Protein 3R4V (pdb70)

Foldseek 3Di:
DALEAEEAKEQLSLVLVLVVLVVAASYAYEYQDCPRPDDSCVRHHYDHAPPRPFAQVVVQVRCVVCLVVSVVSTDDHLEYEYEYEQFGRMSLRSRLSVVLVCLVVVHHYAYEYEQEQDALSRLVSNLVSLVSQFVSQQVSVFAHEYAYHYPDPPDDSVVSSVVVSVVVLVVCVVSVQQWPQDHSVLSSCQRRVCVPVVVDGHGYKYKDKDQDPVVQQPPPPWAGKEKEAQPPVPDDPDHDYPYYYYTYDHPPPPSPDGRMMMITIGHPCVVVVNVVSVVSSVVNVVVVVPDDDDDDPDDPVFDADPVRDGD

B-factor: mean 34.68, std 15.38, range [11.45, 149.48]

GO terms:
  GO:0030430 host cell cytoplasm (C, IDA)
  GO:1903902 positive regulation of viral life cycle (P, IMP)
  GO:0030430 host cell cytoplasm (C, EXP)
  GO:0003924 GTPase activity (F, EXP)
  GO:0042802 identical protein binding (F, IPI)

InterPro domains:
  IPR036525 Tubulin/FtsZ, GTPase domain superfamily [G3DSA:3.40.50.1440] (1-295)
  IPR036525 Tubulin/FtsZ, GTPase domain superfamily [SSF52490] (3-179)
  IPR054768 Phage tubulin-like protein, C-terminal domain [PF22334] (186-274)

Solvent-accessible surface area: 15665 Å² total; per-residue (Å²): 132,71,109,14,0,0,0,0,0,2,23,36,0,1,59,0,0,39,59,0,34,100,47,15,140,29,0,9,1,2,11,12,18,84,171,40,56,77,110,69,2,213,66,15,45,53,41,66,10,162,74,17,245,79,84,36,177,86,20,78,84,85,0,109,96,33,0,75,64,7,13,131,64,5,59,106,14,50,2,2,0,0,0,0,13,0,1,29,4,16,6,0,6,0,0,4,39,0,0,7,51,0,4,84,66,142,10,9,8,0,0,0,0,4,0,8,54,123,38,22,108,26,2,13,20,0,22,71,0,4,123,40,0,70,50,24,0,91,121,70,105,5,4,0,0,0,8,30,4,47,19,70,189,83,88,63,110,98,42,1,13,58,44,0,7,107,42,0,92,33,0,27,4,1,7,26,75,60,10,25,149,20,75,50,126,21,10,24,26,0,2,20,5,2,68,146,40,114,148,43,124,10,52,4,0,22,3,37,21,42,57,58,104,140,67,2,67,94,14,73,129,16,26,0,3,0,5,0,3,49,55,79,97,94,63,61,82,8,40,123,18,86,27,82,72,19,0,31,5,82,132,113,20,179,87,29,98,40,58,16,0,0,0,0,0,1,19,60,18,22,111,127,19,39,121,72,0,66,60,43,69,122,72,58,58,107,99,99,90,137,157,117,160,178,126,103,150,103,97,110,139,53,109,70,67,173,115,46,108,78,165

Nearest PDB structures (foldseek):
  3j5v-assembly1_a-1  TM=9.876E-01  e=1.324E-66  Pseudomonas phage 201phi2-1
  3rb8-assembly1_A  TM=1.000E+00  e=1.525E-63  Pseudomonas phage 201phi2-1
  3zbq-assembly1_A  TM=9.320E-01  e=2.745E-34  Phikzvirus phiKZ
  3zbp-assembly1_A  TM=8.719E-01  e=1.013E-30  Phikzvirus phiKZ
  6ym1-assembly1_A  TM=6.884E-01  e=4.326E-10  Mycobacterium tuberculosis CDC1551

CATH classification: 3.40.50.1440

Organism: Pseudomonas phage 201phi2-1 (NCBI:txid198110)

Radius of gyration: 22.4 Å; Cα contacts (8 Å, |Δi|>4): 600; chains: 1; bounding box: 82×49×41 Å

Structure (mmCIF, N/CA/C/O backbone):
data_3R4V
#
_entry.id   3R4V
#
_cell.length_a   47.065
_cell.length_b   75.935
_cell.length_c   92.798
_cell.angle_alpha   90.00
_cell.angle_beta   90.00
_cell.angle_gamma   90.00
#
_symmetry.space_group_name_H-M   'P 21 21 21'
#
loop_
_entity.id
_entity.type
_entity.pdbx_description
1 polymer 'Putative uncharacterized protein'
2 non-polymer "GUANOSINE-5'-DIPHOSPHATE"
3 non-polymer 'MAGNESIUM ION'
4 water water
#
loop_
_atom_site.group_PDB
_atom_site.id
_atom_site.type_symbol
_atom_site.label_atom_id
_atom_site.label_alt_id
_atom_site.label_comp_id
_atom_site.label_asym_id
_atom_site.label_entity_id
_atom_site.label_seq_id
_atom_site.pdbx_PDB_ins_code
_atom_site.Cartn_x
_atom_site.Cartn_y
_atom_site.Cartn_z
_atom_site.occupancy
_atom_site.B_iso_or_equiv
_atom_site.auth_seq_id
_atom_site.auth_comp_id
_atom_site.auth_asym_id
_atom_site.auth_atom_id
_atom_site.pdbx_PDB_model_num
ATOM 1 N N . PRO A 1 2 ? 11.617 -1.664 6.288 1.00 75.87 2 PRO A N 1
ATOM 2 C CA . PRO A 1 2 ? 10.603 -1.503 5.240 1.00 67.02 2 PRO A CA 1
ATOM 3 C C . PRO A 1 2 ? 10.344 -2.821 4.521 1.00 54.88 2 PRO A C 1
ATOM 4 O O . PRO A 1 2 ? 11.267 -3.616 4.370 1.00 53.63 2 PRO A O 1
ATOM 8 N N . VAL A 1 3 ? 9.105 -3.045 4.092 1.00 50.50 3 VAL A N 1
ATOM 9 C CA . VAL A 1 3 ? 8.774 -4.212 3.278 1.00 51.09 3 VAL A CA 1
ATOM 10 C C . VAL A 1 3 ? 9.180 -3.940 1.830 1.00 42.67 3 VAL A C 1
ATOM 11 O O . VAL A 1 3 ? 9.496 -2.803 1.486 1.00 42.24 3 VAL A O 1
ATOM 15 N N . LYS A 1 4 ? 9.184 -4.972 0.988 1.00 37.50 4 LYS A N 1
ATOM 16 C CA . LYS A 1 4 ? 9.597 -4.815 -0.401 1.00 33.55 4 LYS A CA 1
ATOM 17 C C . LYS A 1 4 ? 8.598 -3.954 -1.169 1.00 31.48 4 LYS A C 1
ATOM 18 O O . LYS A 1 4 ? 8.972 -3.060 -1.932 1.00 27.15 4 LYS A O 1
ATOM 24 N N . VAL A 1 5 ? 7.319 -4.238 -0.971 1.00 30.15 5 VAL A N 1
ATOM 25 C CA . VAL A 1 5 ? 6.275 -3.511 -1.677 1.00 26.81 5 VAL A CA 1
ATOM 26 C C . VAL A 1 5 ? 4.994 -3.522 -0.867 1.00 30.18 5 VAL A C 1
ATOM 27 O O . VAL A 1 5 ? 4.642 -4.525 -0.230 1.00 33.56 5 VAL A O 1
ATOM 31 N N . CYS A 1 6 ? 4.325 -2.378 -0.875 1.00 24.89 6 CYS A N 1
ATOM 32 C CA A CYS A 1 6 ? 3.021 -2.254 -0.269 0.76 23.46 6 CYS A CA 1
ATOM 33 C CA B CYS A 1 6 ? 3.009 -2.226 -0.267 0.24 25.36 6 CYS A CA 1
ATOM 34 C C . CYS A 1 6 ? 2.002 -1.919 -1.365 1.00 24.76 6 CYS A C 1
ATOM 35 O O . CYS A 1 6 ? 2.203 -0.993 -2.155 1.00 25.48 6 CYS A O 1
ATOM 40 N N . LEU A 1 7 ? 0.917 -2.687 -1.416 1.00 24.34 7 LEU A N 1
ATOM 41 C CA . LEU A 1 7 ? -0.112 -2.478 -2.428 1.00 22.98 7 LEU A CA 1
ATOM 42 C C . LEU A 1 7 ? -1.338 -1.824 -1.804 1.00 21.23 7 LEU A C 1
ATOM 43 O O . LEU A 1 7 ? -1.894 -2.316 -0.814 1.00 28.53 7 LEU A O 1
ATOM 48 N N . ILE A 1 8 ? -1.774 -0.727 -2.411 1.00 19.29 8 ILE A N 1
ATOM 49 C CA . ILE A 1 8 ? -2.871 0.057 -1.868 1.00 22.18 8 ILE A CA 1
ATOM 50 C C . ILE A 1 8 ? -4.022 0.129 -2.872 1.00 21.09 8 ILE A C 1
ATOM 51 O O . ILE A 1 8 ? -3.804 0.463 -4.038 1.00 23.88 8 ILE A O 1
ATOM 56 N N . PHE A 1 9 ? -5.234 -0.190 -2.416 1.00 23.10 9 PHE A N 1
ATOM 57 C CA . PHE A 1 9 ? -6.426 -0.204 -3.267 1.00 19.79 9 PHE A CA 1
ATOM 58 C C . PHE A 1 9 ? -7.489 0.677 -2.655 1.00 20.97 9 PHE A C 1
ATOM 59 O O . PHE A 1 9 ? -7.696 0.654 -1.440 1.00 23.84 9 PHE A O 1
ATOM 67 N N . ALA A 1 10 ? -8.184 1.433 -3.497 1.00 19.76 10 ALA A N 1
ATOM 68 C CA . ALA A 1 10 ? -9.166 2.393 -2.998 1.00 22.76 10 ALA A CA 1
ATOM 69 C C . ALA A 1 10 ? -10.444 2.367 -3.812 1.00 16.75 10 ALA A C 1
ATOM 70 O O . ALA A 1 10 ? -10.414 2.229 -5.035 1.00 25.43 10 ALA A O 1
ATOM 72 N N . GLY A 1 11 ? 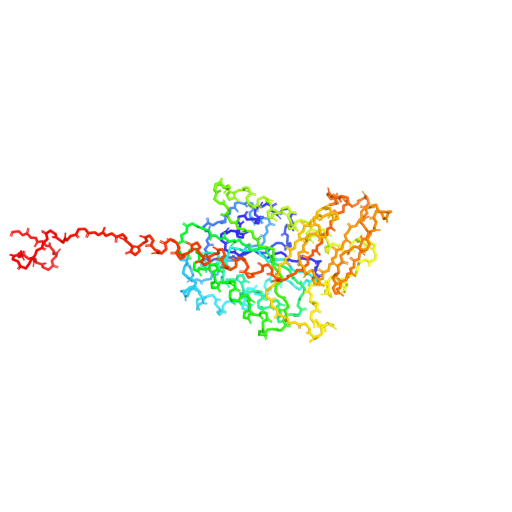-11.575 2.498 -3.115 1.00 22.63 11 GLY A N 1
ATOM 73 C CA . GLY A 1 11 ? -12.866 2.566 -3.767 1.00 20.80 11 GLY A CA 1
ATOM 74 C C . GLY A 1 11 ? -13.314 1.178 -4.196 1.00 26.06 11 GLY A C 1
ATOM 75 O O . GLY A 1 11 ? -12.574 0.202 -4.040 1.00 24.29 11 GLY A O 1
ATOM 76 N N . GLY A 1 12 ? -14.518 1.084 -4.749 1.00 27.82 12 GLY A N 1
ATOM 77 C CA . GLY A 1 12 ? -15.037 -0.192 -5.220 1.00 30.44 12 GLY A CA 1
ATOM 78 C C . GLY A 1 12 ? -14.155 -0.928 -6.215 1.00 29.32 12 GLY A C 1
ATOM 79 O O . GLY A 1 12 ? -13.903 -2.129 -6.068 1.00 29.84 12 GLY A O 1
ATOM 80 N N . THR A 1 13 ? -13.674 -0.212 -7.228 1.00 25.42 13 THR A N 1
ATOM 81 C CA . THR A 1 13 ? -12.867 -0.833 -8.265 1.00 26.97 13 THR A CA 1
ATOM 82 C C . THR A 1 13 ? -11.590 -1.404 -7.667 1.00 27.34 13 THR A C 1
ATOM 83 O O . THR A 1 13 ? -11.195 -2.526 -7.991 1.00 25.20 13 THR A O 1
ATOM 87 N N . GLY A 1 14 ? -10.964 -0.632 -6.785 1.00 28.58 14 GLY A N 1
ATOM 88 C CA . GLY A 1 14 ? -9.789 -1.088 -6.062 1.00 29.78 14 GLY A CA 1
ATOM 89 C C . GLY A 1 14 ? -10.075 -2.327 -5.227 1.00 28.54 14 GLY A C 1
ATOM 90 O O . GLY A 1 14 ? -9.276 -3.257 -5.208 1.00 28.24 14 GLY A O 1
ATOM 91 N N . MET A 1 15 ? -11.214 -2.338 -4.541 1.00 27.39 15 MET A N 1
ATOM 92 C CA . MET A 1 15 ? -11.610 -3.495 -3.743 1.00 29.57 15 MET A CA 1
ATOM 93 C C . MET A 1 15 ? -11.767 -4.716 -4.640 1.00 31.04 15 MET A C 1
ATOM 94 O O . MET A 1 15 ? -11.344 -5.823 -4.291 1.00 35.08 15 MET A O 1
ATOM 99 N N . ASN A 1 16 ? -12.379 -4.507 -5.801 1.00 27.65 16 ASN A N 1
ATOM 100 C CA . ASN A 1 16 ? -12.637 -5.593 -6.728 1.00 32.16 16 ASN A CA 1
ATOM 101 C C . ASN A 1 16 ? -11.326 -6.162 -7.283 1.00 31.15 16 ASN A C 1
ATOM 102 O O . ASN A 1 16 ? -11.162 -7.373 -7.369 1.00 34.16 16 ASN A O 1
ATOM 107 N N . VAL A 1 17 ? -10.386 -5.287 -7.642 1.00 22.66 17 VAL A N 1
ATOM 108 C CA . VAL A 1 17 ? -9.092 -5.763 -8.127 1.00 23.68 17 VAL A CA 1
ATOM 109 C C . VAL A 1 17 ? -8.334 -6.496 -7.021 1.00 29.44 17 VAL A C 1
ATOM 110 O O . VAL A 1 17 ? -7.695 -7.519 -7.271 1.00 29.93 17 VAL A O 1
ATOM 114 N N . ALA A 1 18 ? -8.414 -5.978 -5.799 1.00 24.35 18 ALA A N 1
ATOM 115 C CA . ALA A 1 18 ? -7.771 -6.628 -4.651 1.00 32.14 18 ALA A CA 1
ATOM 116 C C . ALA A 1 18 ? -8.158 -8.106 -4.474 1.00 32.72 18 ALA A C 1
ATOM 117 O O . ALA A 1 18 ? -7.323 -8.934 -4.085 1.00 33.17 18 ALA A O 1
ATOM 119 N N . THR A 1 19 ? -9.412 -8.451 -4.754 1.00 32.24 19 THR A N 1
ATOM 120 C CA . THR A 1 19 ? -9.861 -9.833 -4.555 1.00 32.73 19 THR A CA 1
ATOM 121 C C . THR A 1 19 ? -8.998 -10.815 -5.355 1.00 30.76 19 THR A C 1
ATOM 122 O O . THR A 1 19 ? -8.903 -11.995 -5.026 1.00 37.34 19 THR A O 1
ATOM 126 N N . LYS A 1 20 ? -8.360 -10.315 -6.405 1.00 34.11 20 LYS A N 1
ATOM 127 C CA . LYS A 1 20 ? -7.584 -11.177 -7.281 1.00 40.87 20 LYS A CA 1
ATOM 128 C C . LYS A 1 20 ? -6.146 -11.285 -6.805 1.00 41.30 20 LYS A C 1
ATOM 129 O O . LYS A 1 20 ? -5.357 -12.065 -7.342 1.00 44.43 20 LYS A O 1
ATOM 135 N N . LEU A 1 21 ? -5.821 -10.512 -5.775 1.00 37.90 21 LEU A N 1
ATOM 136 C CA . LEU A 1 21 ? -4.465 -10.453 -5.256 1.00 37.76 21 LEU A CA 1
ATOM 137 C C . LEU A 1 21 ? -4.369 -10.814 -3.773 1.00 37.76 21 LEU A C 1
ATOM 138 O O . LEU A 1 21 ? -3.377 -10.485 -3.116 1.00 35.93 21 LEU A O 1
ATOM 143 N N . VAL A 1 22 ? -5.383 -11.503 -3.246 1.00 36.43 22 VAL A N 1
ATOM 144 C CA . VAL A 1 22 ? -5.418 -11.808 -1.819 1.00 38.02 22 VAL A CA 1
ATOM 145 C C . VAL A 1 22 ? -4.272 -12.717 -1.386 1.00 42.12 22 VAL A C 1
ATOM 146 O O . VAL A 1 22 ? -3.922 -12.768 -0.207 1.00 45.23 22 VAL A O 1
ATOM 150 N N . ASP A 1 23 ? -3.676 -13.426 -2.340 1.00 43.16 23 ASP A N 1
ATOM 151 C CA . ASP A 1 23 ? -2.550 -14.286 -2.020 1.00 47.44 23 ASP A CA 1
ATOM 152 C C . ASP A 1 23 ? -1.349 -13.476 -1.534 1.00 48.36 23 ASP A C 1
ATOM 153 O O . ASP A 1 23 ? -0.420 -14.034 -0.952 1.00 47.03 23 ASP A O 1
ATOM 158 N N . LEU A 1 24 ? -1.368 -12.164 -1.776 1.00 39.39 24 LEU A N 1
ATOM 159 C CA . LEU A 1 24 ? -0.289 -11.282 -1.324 1.00 42.11 24 LEU A CA 1
ATOM 160 C C . LEU A 1 24 ? -0.477 -10.836 0.126 1.00 40.83 24 LEU A C 1
ATOM 161 O O . LEU A 1 24 ? 0.412 -10.229 0.720 1.00 45.53 24 LEU A O 1
ATOM 166 N N . GLY A 1 25 ? -1.647 -11.124 0.681 1.00 41.11 25 GLY A N 1
ATOM 167 C CA . GLY A 1 25 ? -1.881 -10.975 2.107 1.00 39.87 25 GLY A CA 1
ATOM 168 C C . GLY A 1 25 ? -1.549 -9.645 2.759 1.00 40.35 25 GLY A C 1
ATOM 169 O O . GLY A 1 25 ? -2.073 -8.593 2.383 1.00 41.69 25 GLY A O 1
ATOM 170 N N . GLU A 1 26 ? -0.667 -9.708 3.751 1.00 45.78 26 GLU A N 1
ATOM 171 C CA A GLU A 1 26 ? -0.358 -8.550 4.583 0.62 48.11 26 GLU A CA 1
ATOM 172 C CA B GLU A 1 26 ? -0.316 -8.563 4.587 0.38 47.82 26 GLU A CA 1
ATOM 173 C C . GLU A 1 26 ? 0.150 -7.349 3.786 1.00 40.54 26 GLU A C 1
ATOM 174 O O . GLU A 1 26 ? 0.054 -6.213 4.255 1.00 42.54 26 GLU A O 1
ATOM 185 N N . ALA A 1 27 ? 0.679 -7.598 2.588 1.00 39.69 27 ALA A N 1
ATOM 186 C CA . ALA A 1 27 ? 1.217 -6.527 1.741 1.00 34.11 27 ALA A CA 1
ATOM 187 C C . ALA A 1 27 ? 0.122 -5.677 1.111 1.00 33.02 27 ALA A C 1
ATOM 188 O O . ALA A 1 27 ? 0.386 -4.571 0.625 1.00 32.76 27 ALA A O 1
ATOM 190 N N . VAL A 1 28 ? -1.101 -6.198 1.126 1.00 32.82 28 VAL A N 1
ATOM 191 C CA . VAL A 1 28 ? -2.250 -5.537 0.508 1.00 31.47 28 VAL A CA 1
ATOM 192 C C . VAL A 1 28 ? -3.060 -4.706 1.522 1.00 33.00 28 VAL A C 1
ATOM 193 O O . VAL A 1 28 ? -3.440 -5.191 2.594 1.00 34.92 28 VAL A O 1
ATOM 197 N N . HIS A 1 29 ? -3.309 -3.447 1.178 1.00 32.83 29 HIS A N 1
ATOM 198 C CA . HIS A 1 29 ? -4.056 -2.530 2.033 1.00 34.67 29 HIS A CA 1
ATOM 199 C C . HIS A 1 29 ? -5.196 -1.906 1.248 1.00 29.72 29 HIS A C 1
ATOM 200 O O . HIS A 1 29 ? -4.962 -1.230 0.237 1.00 28.60 29 HIS A O 1
ATOM 207 N N . CYS A 1 30 ? -6.427 -2.124 1.710 1.00 31.12 30 CYS A N 1
ATOM 208 C CA . CYS A 1 30 ? -7.610 -1.626 1.007 1.00 29.00 30 CYS A CA 1
ATOM 209 C C . CYS A 1 30 ? -8.314 -0.538 1.798 1.00 28.20 30 CYS A C 1
ATOM 210 O O . CYS A 1 30 ? -8.399 -0.616 3.015 1.00 31.60 30 CYS A O 1
ATOM 213 N N . PHE A 1 31 ? -8.836 0.457 1.090 1.00 24.88 31 PHE A N 1
ATOM 214 C CA . PHE A 1 31 ? -9.560 1.560 1.714 1.00 30.91 31 PHE A CA 1
ATOM 215 C C . PHE A 1 31 ? -10.839 1.880 0.944 1.00 28.76 31 PHE A C 1
ATOM 216 O O . PHE A 1 31 ? -10.854 1.864 -0.287 1.00 27.53 31 PHE A O 1
ATOM 224 N N . ASP A 1 32 ? -11.907 2.173 1.677 1.00 31.27 32 ASP A N 1
ATOM 225 C CA . ASP A 1 32 ? -13.165 2.593 1.074 1.00 32.01 32 ASP A CA 1
ATOM 226 C C . ASP A 1 32 ? -13.965 3.384 2.097 1.00 33.38 32 ASP A C 1
ATOM 227 O O . ASP A 1 32 ? -13.573 3.496 3.262 1.00 32.94 32 ASP A O 1
ATOM 232 N N . THR A 1 33 ? -15.091 3.926 1.650 1.00 29.12 33 THR A N 1
ATOM 233 C CA . THR A 1 33 ? -15.935 4.775 2.481 1.00 33.53 33 THR A CA 1
ATOM 234 C C . THR A 1 33 ? -17.125 4.009 3.045 1.00 36.58 33 THR A C 1
ATOM 235 O O . THR A 1 33 ? -17.835 4.498 3.930 1.00 40.19 33 THR A O 1
ATOM 239 N N . CYS A 1 34 ? -17.346 2.811 2.512 1.00 37.12 34 CYS A N 1
ATOM 240 C CA A CYS A 1 34 ? -18.356 1.909 3.066 0.57 44.66 34 CYS A CA 1
ATOM 241 C CA B CYS A 1 34 ? -18.394 1.915 2.986 0.43 44.85 34 CYS A CA 1
ATOM 242 C C . CYS A 1 34 ? -17.948 0.477 2.757 1.00 42.31 34 CYS A C 1
ATOM 243 O O . CYS A 1 34 ? -16.809 0.233 2.371 1.00 40.86 34 CYS A O 1
ATOM 248 N N . ASP A 1 35 ? -18.859 -0.471 2.958 1.00 50.01 35 ASP A N 1
ATOM 249 C CA . ASP A 1 35 ? -18.521 -1.883 2.787 1.00 46.97 35 ASP A CA 1
ATOM 250 C C . ASP A 1 35 ? -19.233 -2.561 1.614 1.00 49.57 35 ASP A C 1
ATOM 251 O O . ASP A 1 35 ? -19.341 -3.789 1.580 1.00 58.40 35 ASP A O 1
ATOM 256 N N . LYS A 1 36 ? -19.707 -1.773 0.656 1.00 48.68 36 LYS A N 1
ATOM 257 C CA . LYS A 1 36 ? -20.486 -2.315 -0.457 1.00 55.54 36 LYS A CA 1
ATOM 258 C C . LYS A 1 36 ? -19.695 -3.337 -1.271 1.00 52.40 36 LYS A C 1
ATOM 259 O O . LYS A 1 36 ? -20.269 -4.243 -1.879 1.00 53.13 36 LYS A O 1
ATOM 265 N N . ASN A 1 37 ? -18.374 -3.195 -1.263 1.00 41.69 37 ASN A N 1
ATOM 266 C CA . ASN A 1 37 ? -17.505 -4.046 -2.069 1.00 42.21 37 ASN A CA 1
ATOM 267 C C . ASN A 1 37 ? -16.668 -5.032 -1.276 1.00 43.93 37 ASN A C 1
ATOM 268 O O . ASN A 1 37 ? -15.854 -5.750 -1.847 1.00 45.71 37 ASN A O 1
ATOM 273 N N . VAL A 1 38 ? -16.859 -5.063 0.037 1.00 43.08 38 VAL A N 1
ATOM 274 C CA . VAL A 1 38 ? -16.132 -6.004 0.880 1.00 47.07 38 VAL A CA 1
ATOM 275 C C . VAL A 1 38 ? -16.714 -7.398 0.715 1.00 47.10 38 VAL A C 1
ATOM 276 O O . VAL A 1 38 ? -17.919 -7.584 0.879 1.00 50.54 38 VAL A O 1
ATOM 280 N N . VAL A 1 39 ? -15.869 -8.370 0.374 1.00 48.57 39 VAL A N 1
ATOM 281 C CA . VAL A 1 39 ? -16.300 -9.771 0.318 1.00 52.45 39 VAL A CA 1
ATOM 282 C C . VAL A 1 39 ? -15.435 -10.652 1.220 1.00 55.67 39 VAL A C 1
ATOM 283 O O . VAL A 1 39 ? -14.430 -10.196 1.768 1.00 53.38 39 VAL A O 1
ATOM 287 N N A ASP A 1 40 ? -15.829 -11.914 1.362 0.38 57.64 40 ASP A N 1
ATOM 288 N N B ASP A 1 40 ? -15.829 -11.913 1.366 0.62 57.59 40 ASP A N 1
ATOM 289 C CA A ASP A 1 40 ? -15.160 -12.839 2.273 0.38 59.25 40 ASP A CA 1
ATOM 290 C CA B ASP A 1 40 ? -15.162 -12.827 2.288 0.62 59.02 40 ASP A CA 1
ATOM 291 C C A ASP A 1 40 ? -13.645 -12.869 2.090 0.38 57.57 40 ASP A C 1
ATOM 292 C C B ASP A 1 40 ? -13.648 -12.932 2.094 0.62 57.71 40 ASP A C 1
ATOM 293 O O A ASP A 1 40 ? -12.898 -12.793 3.065 0.38 58.57 40 ASP A O 1
ATOM 294 O O B ASP A 1 40 ? -12.901 -12.971 3.072 0.62 57.98 40 ASP A O 1
ATOM 303 N N . VAL A 1 41 ? -13.197 -12.986 0.843 1.00 50.25 41 VAL A N 1
ATOM 304 C CA . VAL A 1 41 ? -11.766 -13.162 0.558 1.00 55.63 41 VAL A CA 1
ATOM 305 C C . VAL A 1 41 ? -10.892 -12.036 1.103 1.00 56.31 41 VAL A C 1
ATOM 306 O O . VAL A 1 41 ? -9.684 -12.207 1.281 1.00 54.00 41 VAL A O 1
ATOM 310 N N . HIS A 1 42 ? -11.511 -10.892 1.370 1.00 57.52 42 HIS A N 1
ATOM 311 C CA . HIS A 1 42 ? -10.792 -9.731 1.879 1.00 51.28 42 HIS A CA 1
ATOM 312 C C . HIS A 1 42 ? -10.252 -9.933 3.293 1.00 46.53 42 HIS A C 1
ATOM 313 O O . HIS A 1 42 ? -9.386 -9.189 3.741 1.00 48.23 42 HIS A O 1
ATOM 320 N N A ARG A 1 43 ? -10.762 -10.938 3.996 0.43 49.50 43 ARG A N 1
ATOM 321 N N B ARG A 1 43 ? -10.774 -10.933 3.996 0.57 49.36 43 ARG A N 1
ATOM 322 C CA A ARG A 1 43 ? -10.273 -11.227 5.337 0.43 52.58 43 ARG A CA 1
ATOM 323 C CA B ARG A 1 43 ? -10.279 -11.250 5.326 0.57 52.26 43 ARG A CA 1
ATOM 324 C C A ARG A 1 43 ? -8.791 -11.608 5.314 0.43 55.68 43 ARG A C 1
ATOM 325 C C B ARG A 1 43 ? -8.775 -11.507 5.289 0.57 55.52 43 ARG A C 1
ATOM 326 O O A ARG A 1 43 ? -8.126 -11.606 6.349 0.43 58.46 43 ARG A O 1
ATOM 327 O O B ARG A 1 43 ? -8.080 -11.319 6.288 0.57 59.08 43 ARG A O 1
ATOM 342 N N . SER A 1 44 ? -8.281 -11.922 4.125 1.00 56.95 44 SER A N 1
ATOM 343 C CA . SER A 1 44 ? -6.866 -12.259 3.945 1.00 56.89 44 SER A CA 1
ATOM 344 C C . SER A 1 44 ? -5.953 -11.037 3.805 1.00 56.80 44 SER A C 1
ATOM 345 O O . SER A 1 44 ? -4.725 -11.165 3.763 1.00 51.66 44 SER A O 1
ATOM 348 N N . VAL A 1 45 ? -6.548 -9.854 3.713 1.00 49.02 45 VAL A N 1
ATOM 349 C CA . VAL A 1 45 ? -5.763 -8.634 3.542 1.00 45.49 45 VAL A CA 1
ATOM 350 C C . VAL A 1 45 ? -6.240 -7.540 4.501 1.00 45.55 45 VAL A C 1
ATOM 351 O O . VAL A 1 45 ? -7.179 -7.742 5.275 1.00 46.78 45 VAL A O 1
ATOM 355 N N . ASN A 1 46 ? -5.585 -6.387 4.456 1.00 42.77 46 ASN A N 1
ATOM 356 C CA . ASN A 1 46 ? -5.996 -5.261 5.281 1.00 37.95 46 ASN A CA 1
ATOM 357 C C . ASN A 1 46 ? -7.155 -4.505 4.647 1.00 40.47 46 ASN A C 1
ATOM 358 O O . ASN A 1 46 ? -7.138 -4.211 3.454 1.00 41.38 46 ASN A O 1
ATOM 363 N N . VAL A 1 47 ? -8.175 -4.211 5.449 1.00 44.79 47 VAL A N 1
ATOM 364 C CA . VAL A 1 47 ? -9.290 -3.398 4.979 1.00 44.85 47 VAL A CA 1
ATOM 365 C C . VAL A 1 47 ? -9.621 -2.331 6.007 1.00 39.36 47 VAL A C 1
ATOM 366 O O . VAL A 1 47 ? -9.859 -2.638 7.176 1.00 45.25 47 VAL A O 1
ATOM 370 N N . THR A 1 48 ? -9.631 -1.076 5.567 1.00 38.13 48 THR A N 1
ATOM 371 C CA . THR A 1 48 ? -9.964 0.029 6.453 1.00 33.72 48 THR A CA 1
ATOM 372 C C . THR A 1 48 ? -11.037 0.900 5.812 1.00 34.78 48 THR A C 1
ATOM 373 O O . THR A 1 48 ? -10.873 1.371 4.690 1.00 37.61 48 THR A O 1
ATOM 377 N N . LEU A 1 49 ? -12.144 1.087 6.527 1.00 40.05 49 LEU A N 1
ATOM 378 C CA . LEU A 1 49 ? -13.247 1.917 6.046 1.00 38.29 49 LEU A CA 1
ATOM 379 C C . LEU A 1 49 ? -13.300 3.228 6.825 1.00 34.26 49 LEU A C 1
ATOM 380 O O . LEU A 1 49 ? -13.237 3.219 8.057 1.00 43.05 49 LEU A O 1
ATOM 385 N N . THR A 1 50 ? -13.398 4.345 6.101 1.00 39.02 50 THR A N 1
ATOM 386 C CA . THR A 1 50 ? -13.474 5.659 6.727 1.00 35.98 50 THR A CA 1
ATOM 387 C C . THR A 1 50 ? -14.755 5.809 7.541 1.00 43.08 50 THR A C 1
ATOM 388 O O . THR A 1 50 ? -15.757 5.137 7.284 1.00 47.36 50 THR A O 1
ATOM 392 N N . LYS A 1 51 ? -14.703 6.693 8.527 1.00 39.23 51 LYS A N 1
ATOM 393 C CA . LYS A 1 51 ? -15.823 6.917 9.431 1.00 38.29 51 LYS A CA 1
ATOM 394 C C . LYS A 1 51 ? -16.747 8.023 8.918 1.00 43.19 51 LYS A C 1
ATOM 395 O O . LYS A 1 51 ? -16.301 8.968 8.259 1.00 47.39 51 LYS A O 1
ATOM 401 N N . GLY A 1 52 ? -18.036 7.886 9.211 1.00 42.53 52 GLY A N 1
ATOM 402 C CA . GLY A 1 52 ? -19.023 8.893 8.870 1.00 42.30 52 GLY A CA 1
ATOM 403 C C . GLY A 1 52 ? -19.245 9.128 7.389 1.00 40.16 52 GLY A C 1
ATOM 404 O O . GLY A 1 52 ? -19.678 10.214 6.994 1.00 41.34 52 GLY A O 1
ATOM 405 N N . THR A 1 53 ? -18.970 8.119 6.565 1.00 38.94 53 THR A N 1
ATOM 406 C CA . THR A 1 53 ? -19.053 8.288 5.116 1.00 44.37 53 THR A CA 1
ATOM 407 C C . THR A 1 53 ? -20.031 7.339 4.430 1.00 50.76 53 THR A C 1
ATOM 408 O O . THR A 1 53 ? -20.035 7.240 3.205 1.00 46.46 53 THR A O 1
ATOM 412 N N . ARG A 1 54 ? -20.853 6.639 5.204 1.00 59.37 54 ARG A N 1
ATOM 413 C CA . ARG A 1 54 ? -21.839 5.743 4.611 1.00 77.54 54 ARG A CA 1
ATOM 414 C C . ARG A 1 54 ? -22.867 6.528 3.794 1.00 79.35 54 ARG A C 1
ATOM 415 O O . ARG A 1 54 ? -22.856 6.497 2.562 1.00 77.80 54 ARG A O 1
ATOM 423 N N . GLY A 1 58 ? -20.245 8.695 -4.993 1.00 35.54 58 GLY A N 1
ATOM 424 C CA . GLY A 1 58 ? -20.087 9.061 -6.390 1.00 47.85 58 GLY A CA 1
ATOM 425 C C . GLY A 1 58 ? -19.735 10.520 -6.620 1.00 47.59 58 GLY A C 1
ATOM 426 O O . GLY A 1 58 ? -19.260 10.893 -7.699 1.00 49.02 58 GLY A O 1
ATOM 427 N N . ASN A 1 59 ? -19.979 11.355 -5.612 1.00 39.93 59 ASN A N 1
ATOM 428 C CA . ASN A 1 59 ? -19.677 12.779 -5.716 1.00 30.44 59 ASN A CA 1
ATOM 429 C C . ASN A 1 59 ? -18.403 13.087 -4.938 1.00 25.83 59 ASN A C 1
ATOM 430 O O . ASN A 1 59 ? -18.377 13.007 -3.705 1.00 29.64 59 ASN A O 1
ATOM 435 N N . ARG A 1 60 ? -17.343 13.419 -5.668 1.00 25.89 60 ARG A N 1
ATOM 436 C CA . ARG A 1 60 ? -16.031 13.593 -5.073 1.00 20.04 60 ARG A CA 1
ATOM 437 C C . ARG A 1 60 ? -15.970 14.834 -4.205 1.00 22.94 60 ARG A C 1
ATOM 438 O O . ARG A 1 60 ? -15.276 14.855 -3.202 1.00 22.61 60 ARG A O 1
ATOM 446 N N . LYS A 1 61 ? -16.695 15.874 -4.609 1.00 24.36 61 LYS A N 1
ATOM 447 C CA . LYS A 1 61 ? -16.701 17.143 -3.891 1.00 29.33 61 LYS A CA 1
ATOM 448 C C . LYS A 1 61 ? -17.344 16.982 -2.508 1.00 29.90 61 LYS A C 1
ATOM 449 O O . LYS A 1 61 ? -16.992 17.674 -1.545 1.00 29.46 61 LYS A O 1
ATOM 455 N N . VAL A 1 62 ? -18.289 16.051 -2.426 1.00 25.37 62 VAL A N 1
ATOM 456 C CA . VAL A 1 62 ? -18.961 15.724 -1.181 1.00 34.51 62 VAL A CA 1
ATOM 457 C C . VAL A 1 62 ? -18.088 14.846 -0.298 1.00 31.14 62 VAL A C 1
ATOM 458 O O . VAL A 1 62 ? -18.016 15.056 0.907 1.00 30.21 62 VAL A O 1
ATOM 462 N N . ILE A 1 63 ? -17.414 13.875 -0.905 1.00 29.41 63 ILE A N 1
ATOM 463 C CA . ILE A 1 63 ? -16.619 12.917 -0.153 1.00 24.26 63 ILE A CA 1
ATOM 464 C C . ILE A 1 63 ? -15.328 13.513 0.402 1.00 26.68 63 ILE A C 1
ATOM 465 O O . ILE A 1 63 ? -14.902 13.172 1.506 1.00 23.50 63 ILE A O 1
ATOM 470 N N . LEU A 1 64 ? -14.711 14.408 -0.358 1.00 25.00 64 LEU A N 1
ATOM 471 C CA . LEU A 1 64 ? -13.421 14.983 0.031 1.00 23.82 64 LEU A CA 1
ATOM 472 C C . LEU A 1 64 ? -13.348 15.611 1.440 1.00 25.34 64 LEU A C 1
ATOM 473 O O . LEU A 1 64 ? -12.450 15.281 2.217 1.00 29.12 64 LEU A O 1
ATOM 478 N N . PRO A 1 65 ? -14.280 16.528 1.787 1.00 22.09 65 PRO A N 1
ATOM 479 C CA . PRO A 1 65 ? -14.149 17.154 3.112 1.00 30.29 65 PRO A CA 1
ATOM 480 C C . PRO A 1 65 ? -14.360 16.157 4.252 1.00 27.11 65 PRO A C 1
ATOM 481 O O . PRO A 1 65 ? -13.854 16.367 5.351 1.00 30.98 65 PRO A O 1
ATOM 485 N N . LEU A 1 66 ? -15.086 15.077 3.979 1.00 28.59 66 LEU A N 1
ATOM 486 C CA . LEU A 1 66 ? -15.329 14.053 4.996 1.00 28.58 66 LEU A CA 1
ATOM 487 C C . LEU A 1 66 ? -14.099 13.189 5.239 1.00 34.17 66 LEU A C 1
ATOM 488 O O . LEU A 1 66 ? -13.806 12.823 6.379 1.00 37.07 66 LEU A O 1
ATOM 493 N N . VAL A 1 67 ? -13.382 12.859 4.170 1.00 31.42 67 VAL A N 1
ATOM 494 C CA . VAL A 1 67 ? -12.278 11.908 4.292 1.00 30.84 67 VAL A CA 1
ATOM 495 C C . VAL A 1 67 ? -10.928 12.568 4.549 1.00 30.08 67 VAL A C 1
ATOM 496 O O . VAL A 1 67 ? -10.049 11.964 5.153 1.00 30.62 67 VAL A O 1
ATOM 500 N N . ARG A 1 68 ? -10.767 13.808 4.101 1.00 31.44 68 ARG A N 1
ATOM 501 C CA . ARG A 1 68 ? -9.487 14.497 4.235 1.00 34.02 68 ARG A CA 1
ATOM 502 C C . ARG A 1 68 ? -8.913 14.459 5.657 1.00 32.02 68 ARG A C 1
ATOM 503 O O . ARG A 1 68 ? -7.747 14.133 5.839 1.00 31.32 68 ARG A O 1
ATOM 511 N N . PRO A 1 69 ? -9.724 14.783 6.685 1.00 32.64 69 PRO A N 1
ATOM 512 C CA . PRO A 1 69 ? -9.115 14.810 8.018 1.00 31.36 69 PRO A CA 1
ATOM 513 C C . PRO A 1 69 ? -8.716 13.424 8.529 1.00 33.05 69 PRO A C 1
ATOM 514 O O . PRO A 1 69 ? -7.996 13.328 9.523 1.00 38.77 69 PRO A O 1
ATOM 518 N N . GLN A 1 70 ? -9.173 12.372 7.855 1.00 32.47 70 GLN A N 1
ATOM 519 C CA . GLN A 1 70 ? -8.899 10.996 8.269 1.00 33.46 70 GLN A CA 1
ATOM 520 C C . GLN A 1 70 ? -7.659 10.404 7.620 1.00 32.21 70 GLN A C 1
ATOM 521 O O . GLN A 1 70 ? -7.184 9.348 8.023 1.00 35.95 70 GLN A O 1
ATOM 527 N N . ILE A 1 71 ? -7.131 11.087 6.617 1.00 27.96 71 ILE A N 1
ATOM 528 C CA . ILE A 1 71 ? -5.977 10.576 5.885 1.00 29.26 71 ILE A CA 1
ATOM 529 C C . ILE A 1 71 ? -4.781 10.245 6.789 1.00 31.44 71 ILE A C 1
ATOM 530 O O . ILE A 1 71 ? -4.184 9.179 6.655 1.00 32.55 71 ILE A O 1
ATOM 535 N N . PRO A 1 72 ? -4.418 11.154 7.704 1.00 36.69 72 PRO A N 1
ATOM 536 C CA . PRO A 1 72 ? -3.279 10.824 8.569 1.00 41.75 72 PRO A CA 1
ATOM 537 C C . PRO A 1 72 ? -3.493 9.495 9.295 1.00 42.66 72 PRO A C 1
ATOM 538 O O . PRO A 1 72 ? -2.559 8.697 9.410 1.00 41.01 72 PRO A O 1
ATOM 542 N N . ALA A 1 73 ? -4.712 9.256 9.764 1.00 34.63 73 ALA A N 1
ATOM 543 C CA . ALA A 1 73 ? -5.036 7.988 10.408 1.00 41.22 73 ALA A CA 1
ATOM 544 C C . ALA A 1 73 ? -4.881 6.807 9.449 1.00 39.76 73 ALA A C 1
ATOM 545 O O . ALA A 1 73 ? -4.408 5.741 9.854 1.00 40.62 73 ALA A O 1
ATOM 547 N N . LEU A 1 74 ? -5.274 6.988 8.187 1.00 35.41 74 LEU A N 1
ATOM 548 C CA . LEU A 1 74 ? -5.117 5.916 7.201 1.00 38.37 74 LEU A CA 1
ATOM 549 C C . LEU A 1 74 ? -3.645 5.634 6.936 1.00 35.96 74 LEU A C 1
ATOM 550 O O . LEU A 1 74 ? -3.251 4.479 6.788 1.00 34.11 74 LEU A O 1
ATOM 555 N N . MET A 1 75 ? -2.838 6.691 6.891 1.00 34.55 75 MET A N 1
ATOM 556 C CA . MET A 1 75 ? -1.426 6.558 6.552 1.00 32.03 75 MET A CA 1
ATOM 557 C C . MET A 1 75 ? -0.652 5.800 7.632 1.00 29.14 75 MET A C 1
ATOM 558 O O . MET A 1 75 ? 0.323 5.118 7.335 1.00 33.11 75 MET A O 1
ATOM 563 N N . ASP A 1 76 ? -1.087 5.919 8.882 1.00 36.35 76 ASP A N 1
ATOM 564 C CA . ASP A 1 76 ? -0.431 5.198 9.971 1.00 42.25 76 ASP A CA 1
ATOM 565 C C . ASP A 1 76 ? -0.568 3.685 9.836 1.00 40.66 76 ASP A C 1
ATOM 566 O O . ASP A 1 76 ? 0.235 2.934 10.387 1.00 48.83 76 ASP A O 1
ATOM 571 N N . THR A 1 77 ? -1.579 3.236 9.104 1.00 40.12 77 THR A N 1
ATOM 572 C CA . THR A 1 77 ? -1.756 1.807 8.885 1.00 40.74 77 THR A CA 1
ATOM 573 C C . THR A 1 77 ? -0.962 1.308 7.678 1.00 36.68 77 THR A C 1
ATOM 574 O O . THR A 1 77 ? -0.968 0.119 7.379 1.00 36.95 77 THR A O 1
ATOM 578 N N . ILE A 1 78 ? -0.283 2.208 6.977 1.00 32.39 78 ILE A N 1
ATOM 579 C CA . ILE A 1 78 ? 0.476 1.801 5.794 1.00 29.80 78 ILE A CA 1
ATOM 580 C C . ILE A 1 78 ? 1.958 1.802 6.123 1.00 32.72 78 ILE A C 1
ATOM 581 O O . ILE A 1 78 ? 2.551 2.853 6.333 1.00 38.39 78 ILE A O 1
ATOM 586 N N . PRO A 1 79 ? 2.562 0.611 6.191 1.00 37.95 79 PRO A N 1
ATOM 587 C CA . PRO A 1 79 ? 3.968 0.477 6.584 1.00 39.37 79 PRO A CA 1
ATOM 588 C C . PRO A 1 79 ? 4.900 1.196 5.618 1.00 29.71 79 PRO A C 1
ATOM 589 O O . PRO A 1 79 ? 4.537 1.410 4.466 1.00 33.53 79 PRO A O 1
ATOM 593 N N . GLU A 1 80 ? 6.086 1.564 6.089 1.00 35.52 80 GLU A N 1
ATOM 594 C CA . GLU A 1 80 ? 7.138 2.045 5.204 1.00 36.08 80 GLU A CA 1
ATOM 595 C C . GLU A 1 80 ? 7.530 0.914 4.266 1.00 39.40 80 GLU A C 1
ATOM 596 O O . GLU A 1 80 ? 7.745 -0.219 4.703 1.00 37.52 80 GLU A O 1
ATOM 602 N N . ALA A 1 81 ? 7.614 1.214 2.978 1.00 33.94 81 ALA A N 1
ATOM 603 C CA . ALA A 1 81 ? 8.015 0.203 2.005 1.00 36.69 81 ALA A CA 1
ATOM 604 C C . ALA A 1 81 ? 8.973 0.772 0.971 1.00 36.99 81 ALA A C 1
ATOM 605 O O . ALA A 1 81 ? 9.016 1.982 0.747 1.00 39.25 81 ALA A O 1
ATOM 607 N N . ASP A 1 82 ? 9.742 -0.112 0.345 1.00 30.01 82 ASP A N 1
ATOM 608 C CA . ASP A 1 82 ? 10.669 0.283 -0.707 1.00 29.94 82 ASP A CA 1
ATOM 609 C C . ASP A 1 82 ? 9.965 0.670 -2.009 1.00 27.06 82 ASP A C 1
ATOM 610 O O . ASP A 1 82 ? 10.544 1.354 -2.854 1.00 30.93 82 ASP A O 1
ATOM 615 N N . PHE A 1 83 ? 8.729 0.212 -2.183 1.00 29.68 83 PHE A N 1
ATOM 616 C CA . PHE A 1 83 ? 7.963 0.546 -3.374 1.00 23.82 83 PHE A CA 1
ATOM 617 C C . PHE A 1 83 ? 6.486 0.430 -3.048 1.00 21.36 83 PHE A C 1
ATOM 618 O O . PHE A 1 83 ? 6.104 -0.352 -2.182 1.00 24.88 83 PHE A O 1
ATOM 626 N N . TYR A 1 84 ? 5.646 1.228 -3.707 1.00 21.50 84 TYR A N 1
ATOM 627 C CA . TYR A 1 84 ? 4.204 1.101 -3.504 1.00 21.12 84 TYR A CA 1
ATOM 628 C C . TYR A 1 84 ? 3.476 0.970 -4.830 1.00 21.61 84 TYR A C 1
ATOM 629 O O . TYR A 1 84 ? 3.918 1.477 -5.852 1.00 23.00 84 TYR A O 1
ATOM 638 N N . ILE A 1 85 ? 2.335 0.309 -4.802 1.00 22.03 85 ILE A N 1
ATOM 639 C CA . ILE A 1 85 ? 1.458 0.278 -5.962 1.00 20.39 85 ILE A CA 1
ATOM 640 C C . ILE A 1 85 ? 0.098 0.780 -5.493 1.00 18.54 85 ILE A C 1
ATOM 641 O O . ILE A 1 85 ? -0.418 0.303 -4.480 1.00 24.98 85 ILE A O 1
ATOM 646 N N . VAL A 1 86 ? -0.483 1.737 -6.215 1.00 19.85 86 VAL A N 1
ATOM 647 C CA . VAL A 1 86 ? -1.796 2.276 -5.851 1.00 22.53 86 VAL A CA 1
ATOM 648 C C . VAL A 1 86 ? -2.814 1.992 -6.959 1.00 20.92 86 VAL A C 1
ATOM 649 O O . VAL A 1 86 ? -2.488 2.114 -8.129 1.00 23.89 86 VAL A O 1
ATOM 653 N N . CYS A 1 87 ? -4.042 1.634 -6.599 1.00 18.25 87 CYS A N 1
ATOM 654 C CA . CYS A 1 87 ? -5.005 1.206 -7.608 1.00 15.03 87 CYS A CA 1
ATOM 655 C C . CYS A 1 87 ? -6.428 1.653 -7.290 1.00 18.87 87 CYS A C 1
ATOM 656 O O . CYS A 1 87 ? -6.938 1.406 -6.203 1.00 19.32 87 CYS A O 1
ATOM 659 N N . TYR A 1 88 ? -7.066 2.310 -8.246 1.00 17.66 88 TYR A N 1
ATOM 660 C CA . TYR A 1 88 ? -8.420 2.799 -8.046 1.00 16.65 88 TYR A CA 1
ATOM 661 C C . TYR A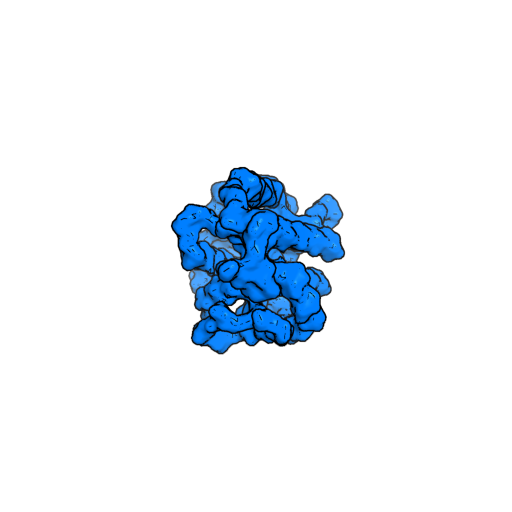 1 88 ? -9.028 3.251 -9.366 1.00 20.52 88 TYR A C 1
ATOM 662 O O . TYR A 1 88 ? -8.317 3.408 -10.357 1.00 20.26 88 TYR A O 1
ATOM 671 N N . SER A 1 89 ? -10.345 3.462 -9.373 1.00 16.80 89 SER A N 1
ATOM 672 C CA . SER A 1 89 ? -11.029 4.049 -10.513 1.00 15.19 89 SER A CA 1
ATOM 673 C C . SER A 1 89 ? -10.955 5.579 -10.493 1.00 19.03 89 SER A C 1
ATOM 674 O O . SER A 1 89 ? -11.124 6.200 -9.442 1.00 19.62 89 SER A O 1
ATOM 677 N N . LEU A 1 90 ? -10.726 6.181 -11.661 1.00 17.73 90 LEU A N 1
ATOM 678 C CA . LEU A 1 90 ? -10.743 7.631 -11.795 1.00 15.41 90 LEU A CA 1
ATOM 679 C C . LEU A 1 90 ? -12.159 8.182 -11.778 1.00 18.89 90 LEU A C 1
ATOM 680 O O . LEU A 1 90 ? -12.345 9.389 -11.624 1.00 17.75 90 LEU A O 1
ATOM 685 N N . GLY A 1 91 ? -13.153 7.311 -11.955 1.00 21.06 91 GLY A N 1
ATOM 686 C CA . GLY A 1 91 ? -14.488 7.788 -12.280 1.00 20.53 91 GLY A CA 1
ATOM 687 C C . GLY A 1 91 ? -15.558 7.758 -11.203 1.00 19.81 91 GLY A C 1
ATOM 688 O O . GLY A 1 91 ? -16.660 8.257 -11.422 1.00 23.57 91 GLY A O 1
ATOM 689 N N . GLY A 1 92 ? -15.249 7.187 -10.047 1.00 21.29 92 GLY A N 1
ATOM 690 C CA . GLY A 1 92 ? -16.197 7.156 -8.940 1.00 21.21 92 GLY A CA 1
ATOM 691 C C . GLY A 1 92 ? -15.942 8.310 -7.981 1.00 24.50 92 GLY A C 1
ATOM 692 O O . GLY A 1 92 ? -15.274 9.284 -8.338 1.00 21.49 92 GLY A O 1
ATOM 693 N N . GLY A 1 93 ? -16.458 8.190 -6.763 1.00 26.69 93 GLY A N 1
ATOM 694 C CA . GLY A 1 93 ? -16.386 9.259 -5.787 1.00 30.25 93 GLY A CA 1
ATOM 695 C C . GLY A 1 93 ? -15.394 8.998 -4.671 1.00 30.55 93 GLY A C 1
ATOM 696 O O . GLY A 1 93 ? -14.836 9.941 -4.111 1.00 27.01 93 GLY A O 1
ATOM 697 N N . SER A 1 94 ? -15.161 7.724 -4.357 1.00 25.26 94 SER A N 1
ATOM 698 C CA . SER A 1 94 ? -14.352 7.347 -3.195 1.00 23.68 94 SER A CA 1
ATOM 699 C C . SER A 1 94 ? -12.909 6.986 -3.540 1.00 25.24 94 SER A C 1
ATOM 700 O O . SER A 1 94 ? -11.966 7.539 -2.951 1.00 20.89 94 SER A O 1
ATOM 703 N N . GLY A 1 95 ? -12.738 6.056 -4.481 1.00 20.90 95 GLY A N 1
ATOM 704 C CA . GLY A 1 95 ? -11.413 5.686 -4.943 1.00 17.06 95 GLY A CA 1
ATOM 705 C C . GLY A 1 95 ? -10.675 6.883 -5.506 1.00 19.13 95 GLY A C 1
ATOM 706 O O . GLY A 1 95 ? -9.484 7.064 -5.245 1.00 19.91 95 GLY A O 1
ATOM 707 N N . SER A 1 96 ? -11.384 7.715 -6.264 1.00 18.16 96 SER A N 1
ATOM 708 C CA . SER A 1 96 ? -10.748 8.827 -6.960 1.00 16.49 96 SER A CA 1
ATOM 709 C C . SER A 1 96 ? -10.430 9.997 -6.022 1.00 19.84 96 SER A C 1
ATOM 710 O O . SER A 1 96 ? -9.910 11.017 -6.470 1.00 19.78 96 SER A O 1
ATOM 713 N N . VAL A 1 97 ? -10.788 9.848 -4.750 1.00 19.62 97 VAL A N 1
ATOM 714 C CA . VAL A 1 97 ? -10.452 10.815 -3.701 1.00 20.02 97 VAL A CA 1
ATOM 715 C C . VAL A 1 97 ? -9.446 10.216 -2.725 1.00 19.56 97 VAL A C 1
ATOM 716 O O . VAL A 1 97 ? -8.380 10.790 -2.498 1.00 22.66 97 VAL A O 1
ATOM 720 N N . LEU A 1 98 ? -9.761 9.045 -2.167 1.00 21.93 98 LEU A N 1
ATOM 721 C CA . LEU A 1 98 ? -8.811 8.357 -1.309 1.00 21.26 98 LEU A CA 1
ATOM 722 C C . LEU A 1 98 ? -7.482 8.064 -2.023 1.00 23.82 98 LEU A C 1
ATOM 723 O O . LEU A 1 98 ? -6.403 8.261 -1.448 1.00 19.53 98 LEU A O 1
ATOM 728 N N . GLY A 1 99 ? -7.569 7.571 -3.257 1.00 19.96 99 GLY A N 1
ATOM 729 C CA . GLY A 1 99 ? -6.386 7.182 -4.026 1.00 17.39 99 GLY A CA 1
ATOM 730 C C . GLY A 1 99 ? -5.398 8.339 -4.149 1.00 20.88 99 GLY A C 1
ATOM 731 O O . GLY A 1 99 ? -4.245 8.237 -3.724 1.00 17.58 99 GLY A O 1
ATOM 732 N N . PRO A 1 100 ? -5.847 9.460 -4.723 1.00 17.47 100 PRO A N 1
ATOM 733 C CA . PRO A 1 100 ? -4.929 10.601 -4.840 1.00 17.41 100 PRO A CA 1
ATOM 734 C C . PRO A 1 100 ? -4.485 11.231 -3.508 1.00 19.54 100 PRO A C 1
ATOM 735 O O . PRO A 1 100 ? -3.353 11.717 -3.428 1.00 19.36 100 PRO A O 1
ATOM 739 N N . LEU A 1 101 ? -5.337 11.254 -2.487 1.00 17.57 101 LEU A N 1
ATOM 740 C CA . LEU A 1 101 ? -4.880 11.763 -1.192 1.00 22.60 101 LEU A CA 1
ATOM 741 C C . LEU A 1 101 ? -3.736 10.907 -0.655 1.00 22.30 101 LEU A C 1
ATOM 742 O O . LEU A 1 101 ? -2.721 11.429 -0.198 1.00 22.92 101 LEU A O 1
ATOM 747 N N . ILE A 1 102 ? -3.898 9.590 -0.715 1.00 19.75 102 ILE A N 1
ATOM 748 C CA . ILE A 1 102 ? -2.852 8.687 -0.224 1.00 20.78 102 ILE A CA 1
ATOM 749 C C . ILE A 1 102 ? -1.590 8.863 -1.074 1.00 22.15 102 ILE A C 1
ATOM 750 O O . ILE A 1 102 ? -0.465 8.847 -0.554 1.00 24.48 102 ILE A O 1
ATOM 755 N N . THR A 1 103 ? -1.797 9.074 -2.370 1.00 20.90 103 THR A N 1
ATOM 756 C CA . THR A 1 103 ? -0.701 9.273 -3.323 1.00 16.77 103 THR A CA 1
ATOM 757 C C . THR A 1 103 ? 0.104 10.512 -2.930 1.00 18.09 103 THR A C 1
ATOM 758 O O . THR A 1 103 ? 1.335 10.488 -2.916 1.00 23.10 103 THR A O 1
ATOM 762 N N . GLY A 1 104 ? -0.595 11.596 -2.615 1.00 17.24 104 GLY A N 1
ATOM 763 C CA . GLY A 1 104 ? 0.064 12.793 -2.113 1.00 18.67 104 GLY A CA 1
ATOM 764 C C . GLY A 1 104 ? 0.912 12.496 -0.890 1.00 24.21 104 GLY A C 1
ATOM 765 O O . GLY A 1 104 ? 2.031 12.990 -0.766 1.00 20.83 104 GLY A O 1
ATOM 766 N N . GLN A 1 105 ? 0.379 11.686 0.020 1.00 23.40 105 GLN A N 1
ATOM 767 C CA . GLN A 1 105 ? 1.121 11.319 1.229 1.00 24.75 105 GLN A CA 1
ATOM 768 C C . GLN A 1 105 ? 2.362 10.485 0.888 1.00 24.32 105 GLN A C 1
ATOM 769 O O . GLN A 1 105 ? 3.426 10.633 1.513 1.00 23.23 105 GLN A O 1
ATOM 775 N N . LEU A 1 106 ? 2.228 9.598 -0.088 1.00 22.37 106 LEU A N 1
ATOM 776 C CA . LEU A 1 106 ? 3.378 8.803 -0.519 1.00 24.29 106 LEU A CA 1
ATOM 777 C C . LEU A 1 106 ? 4.456 9.705 -1.118 1.00 23.76 106 LEU A C 1
ATOM 778 O O . LEU A 1 106 ? 5.649 9.480 -0.916 1.00 24.52 106 LEU A O 1
ATOM 783 N N . ALA A 1 107 ? 4.046 10.715 -1.882 1.00 23.00 107 ALA A N 1
ATOM 784 C CA . ALA A 1 107 ? 5.018 11.679 -2.392 1.00 21.19 107 ALA A CA 1
ATOM 785 C C . ALA A 1 107 ? 5.754 12.3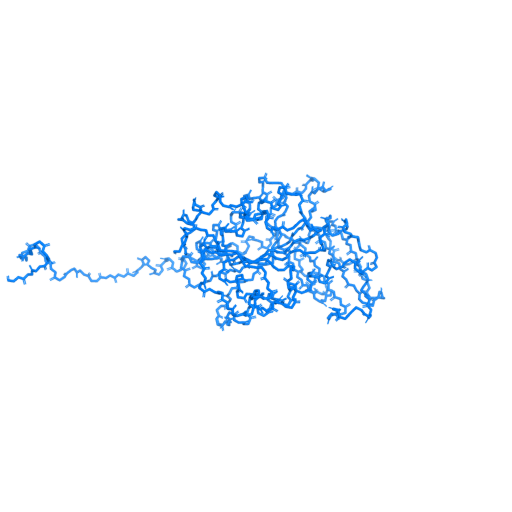69 -1.228 1.00 26.62 107 ALA A C 1
ATOM 786 O O . ALA A 1 107 ? 6.963 12.563 -1.288 1.00 28.19 107 ALA A O 1
ATOM 788 N N . ASP A 1 108 ? 5.032 12.728 -0.165 1.00 23.07 108 ASP A N 1
ATOM 789 C CA . ASP A 1 108 ? 5.674 13.350 0.995 1.00 29.74 108 ASP A CA 1
ATOM 790 C C . ASP A 1 108 ? 6.688 12.408 1.667 1.00 33.86 108 ASP A C 1
ATOM 791 O O . ASP A 1 108 ? 7.659 12.874 2.262 1.00 37.60 108 ASP A O 1
ATOM 796 N N . ARG A 1 109 ? 6.463 11.094 1.573 1.00 31.20 109 ARG A N 1
ATOM 797 C CA . ARG A 1 109 ? 7.421 10.100 2.080 1.00 34.27 109 ARG A CA 1
ATOM 798 C C . ARG A 1 109 ? 8.650 9.985 1.179 1.00 34.83 109 ARG A C 1
ATOM 799 O O . ARG A 1 109 ? 9.567 9.230 1.477 1.00 32.95 109 ARG A O 1
ATOM 807 N N . LYS A 1 110 ? 8.652 10.718 0.068 1.00 30.06 110 LYS A N 1
ATOM 808 C CA . LYS A 1 110 ? 9.706 10.600 -0.947 1.00 31.37 110 LYS A CA 1
ATOM 809 C C . LYS A 1 110 ? 9.750 9.190 -1.533 1.00 30.32 110 LYS A C 1
ATOM 810 O O . LYS A 1 110 ? 10.806 8.691 -1.921 1.00 27.22 110 LYS A O 1
ATOM 816 N N . ALA A 1 111 ? 8.581 8.564 -1.602 1.00 26.56 111 ALA A N 1
ATOM 817 C CA . ALA A 1 111 ? 8.451 7.188 -2.079 1.00 31.62 111 ALA A CA 1
ATOM 818 C C . ALA A 1 111 ? 8.546 6.975 -3.595 1.00 29.94 111 ALA A C 1
ATOM 819 O O . ALA A 1 111 ? 8.305 7.885 -4.410 1.00 23.69 111 ALA A O 1
ATOM 821 N N . SER A 1 112 ? 8.908 5.745 -3.953 1.00 26.65 112 SER A N 1
ATOM 822 C CA . SER A 1 112 ? 8.849 5.258 -5.323 1.00 25.50 112 SER A CA 1
ATOM 823 C C . SER A 1 112 ? 7.568 4.451 -5.477 1.00 23.84 112 SER A C 1
ATOM 824 O O . SER A 1 112 ? 7.318 3.516 -4.712 1.00 23.77 112 SER A O 1
ATOM 827 N N . PHE A 1 113 ? 6.748 4.806 -6.453 1.00 19.64 113 PHE A N 1
ATOM 828 C CA . PHE A 1 113 ? 5.481 4.112 -6.612 1.00 19.41 113 PHE A CA 1
ATOM 829 C C . PHE A 1 113 ? 4.918 4.308 -8.011 1.00 17.57 113 PHE A C 1
ATOM 830 O O . PHE A 1 113 ? 5.301 5.233 -8.726 1.00 16.98 113 PHE A O 1
ATOM 838 N N . VAL A 1 114 ? 4.036 3.401 -8.410 1.00 15.53 114 VAL A N 1
ATOM 839 C CA . VAL A 1 114 ? 3.230 3.582 -9.615 1.00 18.16 114 VAL A CA 1
ATOM 840 C C . VAL A 1 114 ? 1.770 3.320 -9.292 1.00 17.46 114 VAL A C 1
ATOM 841 O O . VAL A 1 114 ? 1.464 2.695 -8.279 1.00 21.69 114 VAL A O 1
ATOM 845 N N . SER A 1 115 ? 0.867 3.812 -10.141 1.00 14.38 115 SER A N 1
ATOM 846 C CA . SER A 1 115 ? -0.565 3.601 -9.909 1.00 18.45 115 SER A CA 1
ATOM 847 C C . SER A 1 115 ? -1.197 2.892 -11.086 1.00 18.01 115 SER A C 1
ATOM 848 O O . SER A 1 115 ? -0.731 3.011 -12.211 1.00 19.49 115 SER A O 1
ATOM 851 N N . PHE A 1 116 ? -2.274 2.164 -10.818 1.00 16.53 116 PHE A N 1
ATOM 852 C CA . PHE A 1 116 ? -3.079 1.568 -11.863 1.00 13.25 116 PHE A CA 1
ATOM 853 C C . PHE A 1 116 ? -4.471 2.191 -11.759 1.00 17.23 116 PHE A C 1
ATOM 854 O O . PHE A 1 116 ? -5.159 2.006 -10.746 1.00 17.93 116 PHE A O 1
ATOM 862 N N . VAL A 1 117 ? -4.872 2.954 -12.774 1.00 16.09 117 VAL A N 1
ATOM 863 C CA . VAL A 1 117 ? -6.110 3.729 -12.662 1.00 16.45 117 VAL A CA 1
ATOM 864 C C . VAL A 1 117 ? -7.038 3.388 -13.816 1.00 19.46 117 VAL A C 1
ATOM 865 O O . VAL A 1 117 ? -6.583 3.125 -14.935 1.00 18.68 117 VAL A O 1
ATOM 869 N N . VAL A 1 118 ? -8.339 3.359 -13.535 1.00 17.61 118 VAL A N 1
ATOM 870 C CA . VAL A 1 118 ? -9.315 2.946 -14.541 1.00 18.04 118 VAL A CA 1
ATOM 871 C C . VAL A 1 118 ? -10.084 4.157 -15.072 1.00 17.60 118 VAL A C 1
ATOM 872 O O . VAL A 1 118 ? -10.593 4.974 -14.297 1.00 18.74 118 VAL A O 1
ATOM 876 N N . GLY A 1 119 ? -10.179 4.264 -16.390 1.00 18.68 119 GLY A N 1
ATOM 877 C CA . GLY A 1 119 ? -10.997 5.285 -17.024 1.00 19.02 119 GLY A CA 1
ATOM 878 C C . GLY A 1 119 ? -12.429 4.788 -17.173 1.00 20.63 119 GLY A C 1
ATOM 879 O O . GLY A 1 119 ? -12.737 3.991 -18.070 1.00 22.73 119 GLY A O 1
ATOM 880 N N . ALA A 1 120 ? -13.310 5.264 -16.300 1.00 17.72 120 ALA A N 1
ATOM 881 C CA . ALA A 1 120 ? -14.700 4.805 -16.287 1.00 19.87 120 ALA A CA 1
ATOM 882 C C . ALA A 1 120 ? -15.500 5.564 -17.335 1.00 22.59 120 ALA A C 1
ATOM 883 O O . ALA A 1 120 ? -15.314 6.769 -17.514 1.00 23.09 120 ALA A O 1
ATOM 885 N N . MET A 1 121 ? -16.417 4.879 -18.013 1.00 25.28 121 MET A N 1
ATOM 886 C CA . MET A 1 121 ? -16.982 5.449 -19.229 1.00 29.19 121 MET A CA 1
ATOM 887 C C . MET A 1 121 ? -18.507 5.420 -19.289 1.00 32.36 121 MET A C 1
ATOM 888 O O . MET A 1 121 ? -19.080 5.763 -20.320 1.00 37.43 121 MET A O 1
ATOM 893 N N . GLU A 1 122 ? -19.161 5.022 -18.201 1.00 30.44 122 GLU A N 1
ATOM 894 C CA . GLU A 1 122 ? -20.612 4.809 -18.221 1.00 36.87 122 GLU A CA 1
ATOM 895 C C . GLU A 1 122 ? -21.447 6.060 -18.510 1.00 38.42 122 GLU A C 1
ATOM 896 O O . GLU A 1 122 ? -22.456 5.999 -19.220 1.00 37.67 122 GLU A O 1
ATOM 902 N N . SER A 1 123 ? -21.043 7.187 -17.936 1.00 28.62 123 SER A N 1
ATOM 903 C CA . SER A 1 123 ? -21.931 8.338 -17.817 1.00 24.83 123 SER A CA 1
ATOM 904 C C . SER A 1 123 ? -21.129 9.628 -17.871 1.00 31.62 123 SER A C 1
ATOM 905 O O . SER A 1 123 ? -19.912 9.596 -17.764 1.00 24.76 123 SER A O 1
ATOM 908 N N . THR A 1 124 ? -21.801 10.768 -18.010 1.00 29.81 124 THR A N 1
ATOM 909 C CA . THR A 1 124 ? -21.064 12.034 -17.957 1.00 29.36 124 THR A CA 1
ATOM 910 C C . THR A 1 124 ? -20.475 12.268 -16.557 1.00 29.76 124 THR A C 1
ATOM 911 O O . THR A 1 124 ? -19.464 12.962 -16.408 1.00 28.92 124 THR A O 1
ATOM 915 N N . ASP A 1 125 ? -21.101 11.694 -15.528 1.00 28.10 125 ASP A N 1
ATOM 916 C CA . ASP A 1 125 ? -20.528 11.771 -14.176 1.00 24.98 125 ASP A CA 1
ATOM 917 C C . ASP A 1 125 ? -19.172 11.055 -14.110 1.00 24.78 125 ASP A C 1
ATOM 918 O O . ASP A 1 125 ? -18.199 11.604 -13.590 1.00 23.59 125 ASP A O 1
ATOM 923 N N . ASN A 1 126 ? -19.119 9.827 -14.619 1.00 23.76 126 ASN A N 1
ATOM 924 C CA . ASN A 1 126 ? -17.863 9.084 -14.692 1.00 21.83 126 ASN A CA 1
ATOM 925 C C . ASN A 1 126 ? -16.813 9.899 -15.450 1.00 21.48 126 ASN A C 1
ATOM 926 O O . ASN A 1 126 ? -15.667 10.027 -15.020 1.00 22.16 126 ASN A O 1
ATOM 931 N N . LEU A 1 127 ? -17.212 10.433 -16.601 1.00 21.49 127 LEU A N 1
ATOM 932 C CA . LEU A 1 127 ? -16.255 11.100 -17.485 1.00 21.95 127 LEU A CA 1
ATOM 933 C C . LEU A 1 127 ? -15.751 12.378 -16.849 1.00 23.09 127 LEU A C 1
ATOM 934 O O . LEU A 1 127 ? -14.575 12.680 -16.933 1.00 20.52 127 LEU A O 1
ATOM 939 N N . GLY A 1 128 ? -16.649 13.130 -16.217 1.00 20.34 128 GLY A N 1
ATOM 940 C CA . GLY A 1 128 ? -16.248 14.315 -15.476 1.00 20.93 128 GLY A CA 1
ATOM 941 C C . GLY A 1 128 ? -15.300 13.969 -14.346 1.00 19.03 128 GLY A C 1
ATOM 942 O O . GLY A 1 128 ? -14.313 14.654 -14.119 1.00 24.78 128 GLY A O 1
ATOM 943 N N . ASN A 1 129 ? -15.594 12.891 -13.635 1.00 17.11 129 ASN A N 1
ATOM 944 C CA . ASN A 1 129 ? -14.711 12.462 -12.566 1.00 22.69 129 ASN A CA 1
ATOM 945 C C . ASN A 1 129 ? -13.342 12.046 -13.094 1.00 24.75 129 ASN A C 1
ATOM 946 O O . ASN A 1 129 ? -12.325 12.360 -12.481 1.00 20.34 129 ASN A O 1
ATOM 951 N N . ASP A 1 130 ? -13.327 11.359 -14.236 1.00 20.00 130 ASP A N 1
ATOM 952 C CA . ASP A 1 130 ? -12.075 10.913 -14.845 1.00 17.71 130 ASP A CA 1
ATOM 953 C C . ASP A 1 130 ? -11.190 12.124 -15.095 1.00 21.60 130 ASP A C 1
ATOM 954 O O . ASP A 1 130 ? -10.011 12.126 -14.742 1.00 18.62 130 ASP A O 1
ATOM 959 N N . ILE A 1 131 ? -11.780 13.156 -15.698 1.00 17.85 131 ILE A N 1
ATOM 960 C CA A ILE A 1 131 ? -11.060 14.393 -16.002 0.60 15.80 131 ILE A CA 1
ATOM 961 C CA B ILE A 1 131 ? -11.041 14.376 -16.006 0.40 16.55 131 ILE A CA 1
ATOM 962 C C . ILE A 1 131 ? -10.515 15.061 -14.745 1.00 19.32 131 ILE A C 1
ATOM 963 O O . ILE A 1 131 ? -9.333 15.399 -14.671 1.00 18.88 131 ILE A O 1
ATOM 972 N N . ASP A 1 132 ? -11.383 15.261 -13.752 1.00 16.82 132 ASP A N 1
ATOM 973 C CA . ASP A 1 132 ? -10.964 15.936 -12.525 1.00 18.58 132 ASP A CA 1
ATOM 974 C C . ASP A 1 132 ? -9.894 15.132 -11.780 1.00 18.85 132 ASP A C 1
ATOM 975 O O . ASP A 1 132 ? -8.995 15.703 -11.196 1.00 15.62 132 ASP A O 1
ATOM 980 N N . THR A 1 133 ? -9.974 13.807 -11.821 1.00 16.16 133 THR A N 1
ATOM 981 C CA . THR A 1 133 ? -8.984 12.988 -11.128 1.00 16.53 133 THR A CA 1
ATOM 982 C C . THR A 1 133 ? -7.626 12.993 -11.852 1.00 14.95 133 THR A C 1
ATOM 983 O O . THR A 1 133 ? -6.570 13.061 -11.199 1.00 16.74 133 THR A O 1
ATOM 987 N N . MET A 1 134 ? -7.648 12.973 -13.181 1.00 14.57 134 MET A N 1
ATOM 988 C CA . MET A 1 134 ? -6.394 13.101 -13.934 1.00 17.48 134 MET A CA 1
ATOM 989 C C . MET A 1 134 ? -5.766 14.470 -13.632 1.00 17.11 134 MET A C 1
ATOM 990 O O . MET A 1 134 ? -4.563 14.562 -13.412 1.00 15.43 134 MET A O 1
ATOM 995 N N . LYS A 1 135 ? -6.591 15.518 -13.628 1.00 15.65 135 LYS A N 1
ATOM 996 C CA . LYS A 1 135 ? -6.108 16.864 -13.278 1.00 15.88 135 LYS A CA 1
ATOM 997 C C . LYS A 1 135 ? -5.544 16.903 -11.861 1.00 16.64 135 LYS A C 1
ATOM 998 O O . LYS A 1 135 ? -4.504 17.522 -11.613 1.00 16.30 135 LYS A O 1
ATOM 1004 N N . THR A 1 136 ? -6.229 16.238 -10.929 1.00 14.26 136 THR A N 1
ATOM 1005 C CA . THR A 1 136 ? -5.719 16.064 -9.566 1.00 16.48 136 THR A CA 1
ATOM 1006 C C . THR A 1 136 ? -4.313 15.478 -9.561 1.00 18.54 136 THR A C 1
ATOM 1007 O O . THR A 1 136 ? -3.421 15.982 -8.874 1.00 16.46 136 THR A O 1
ATOM 1011 N N . LEU A 1 137 ? -4.108 14.396 -10.312 1.00 14.92 137 LEU A N 1
ATOM 1012 C CA . LEU A 1 137 ? -2.787 13.772 -10.331 1.00 15.87 137 LEU A CA 1
ATOM 1013 C C . LEU A 1 137 ? -1.745 14.720 -10.932 1.00 14.16 137 LEU A C 1
ATOM 1014 O O . LEU A 1 137 ? -0.594 14.781 -10.479 1.00 16.32 137 LEU A O 1
ATOM 1019 N N . GLU A 1 138 ? -2.159 15.499 -11.921 1.00 12.37 138 GLU A N 1
ATOM 1020 C CA . GLU A 1 138 ? -1.244 16.469 -12.531 1.00 15.64 138 GLU A CA 1
ATOM 1021 C C . GLU A 1 138 ? -0.877 17.528 -11.489 1.00 18.90 138 GLU A C 1
ATOM 1022 O O . GLU A 1 138 ? 0.298 17.902 -11.366 1.00 17.27 138 GLU A O 1
ATOM 1028 N N . ALA A 1 139 ? -1.871 18.009 -10.737 1.00 14.81 139 ALA A N 1
ATOM 1029 C CA . ALA A 1 139 ? -1.616 19.043 -9.734 1.00 21.00 139 ALA A CA 1
ATOM 1030 C C . ALA A 1 139 ? -0.660 18.502 -8.679 1.00 19.82 139 ALA A C 1
ATOM 1031 O O . ALA A 1 139 ? 0.264 19.192 -8.254 1.00 22.51 139 ALA A O 1
ATOM 1033 N N . ILE A 1 140 ? -0.871 17.254 -8.275 1.00 15.13 140 ILE A N 1
ATOM 1034 C CA . ILE A 1 140 ? 0.019 16.624 -7.306 1.00 18.12 140 ILE A CA 1
ATOM 1035 C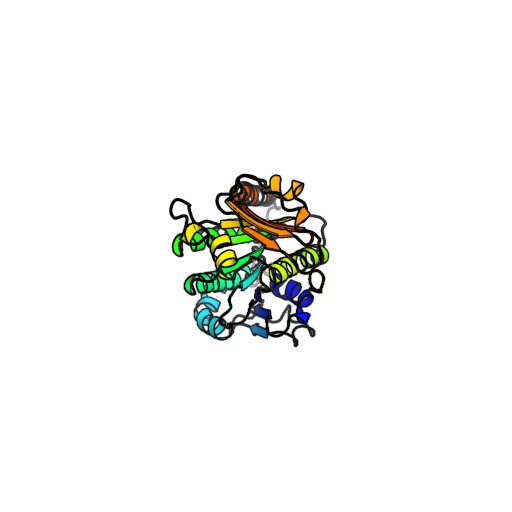 C . ILE A 1 140 ? 1.442 16.502 -7.861 1.00 17.92 140 ILE A C 1
ATOM 1036 O O . ILE A 1 140 ? 2.412 16.810 -7.159 1.00 20.46 140 ILE A O 1
ATOM 1041 N N . ALA A 1 141 ? 1.574 16.067 -9.114 1.00 17.06 141 ALA A N 1
ATOM 1042 C CA . ALA A 1 141 ? 2.890 15.961 -9.741 1.00 17.33 141 ALA A CA 1
ATOM 1043 C C . ALA A 1 141 ? 3.621 17.305 -9.650 1.00 20.61 141 ALA A C 1
ATOM 1044 O O . ALA A 1 141 ? 4.791 17.367 -9.253 1.00 22.73 141 ALA A O 1
ATOM 1046 N N . VAL A 1 142 ? 2.919 18.376 -9.998 1.00 18.84 142 VAL A N 1
ATOM 1047 C CA . VAL A 1 142 ? 3.484 19.728 -9.873 1.00 23.52 142 VAL A CA 1
ATOM 1048 C C . VAL A 1 142 ? 3.799 20.162 -8.426 1.00 29.33 142 VAL A C 1
ATOM 1049 O O . VAL A 1 142 ? 4.907 20.619 -8.129 1.00 25.37 142 VAL A O 1
ATOM 1053 N N . ASN A 1 143 ? 2.823 20.041 -7.534 1.00 24.08 143 ASN A N 1
ATOM 1054 C CA . ASN A 1 143 ? 2.993 20.489 -6.154 1.00 27.66 143 ASN A CA 1
ATOM 1055 C C . ASN A 1 143 ? 4.106 19.734 -5.424 1.00 28.52 143 ASN A C 1
ATOM 1056 O O . ASN A 1 143 ? 4.836 20.320 -4.634 1.00 26.44 143 ASN A O 1
ATOM 1061 N N . LYS A 1 144 ? 4.240 18.441 -5.700 1.00 21.09 144 LYS A N 1
ATOM 1062 C CA . LYS A 1 144 ? 5.231 17.619 -5.006 1.00 23.91 144 LYS A CA 1
ATOM 1063 C C . LYS A 1 144 ? 6.513 17.501 -5.823 1.00 19.75 144 LYS A C 1
ATOM 1064 O O . LYS A 1 144 ? 7.495 16.910 -5.372 1.00 26.77 144 LYS A O 1
ATOM 1070 N N . HIS A 1 145 ? 6.498 18.095 -7.008 1.00 19.85 145 HIS A N 1
ATOM 1071 C CA . HIS A 1 145 ? 7.606 18.011 -7.948 1.00 20.86 145 HIS A CA 1
ATOM 1072 C C . HIS A 1 145 ? 8.065 16.562 -8.117 1.00 27.64 145 HIS A C 1
ATOM 1073 O O . HIS A 1 145 ? 9.189 16.206 -7.792 1.00 26.94 145 HIS A O 1
ATOM 1080 N N . LEU A 1 146 ? 7.176 15.717 -8.627 1.00 20.88 146 LEU A N 1
ATOM 1081 C CA . LEU A 1 146 ? 7.481 14.308 -8.746 1.00 21.97 146 LEU A CA 1
ATOM 1082 C C . LEU A 1 146 ? 6.634 13.766 -9.884 1.00 18.48 146 LEU A C 1
ATOM 1083 O O . LEU A 1 146 ? 5.478 14.163 -9.999 1.00 19.98 146 LEU A O 1
ATOM 1088 N N . PRO A 1 147 ? 7.198 12.880 -10.722 1.00 13.47 147 PRO A N 1
ATOM 1089 C CA . PRO A 1 147 ? 6.330 12.263 -11.739 1.00 11.45 147 PRO A CA 1
ATOM 1090 C C . PRO A 1 147 ? 5.285 11.404 -11.054 1.00 16.32 147 PRO A C 1
ATOM 1091 O O . PRO A 1 147 ? 5.587 10.691 -10.094 1.00 21.93 147 PRO A O 1
ATOM 1095 N N . ILE A 1 148 ? 4.053 11.489 -11.538 1.00 15.49 148 ILE A N 1
ATOM 1096 C CA . ILE A 1 148 ? 3.012 10.609 -11.038 1.00 11.97 148 ILE A CA 1
ATOM 1097 C C . ILE A 1 148 ? 2.707 9.631 -12.149 1.00 14.46 148 ILE A C 1
ATOM 1098 O O . ILE A 1 148 ? 2.106 9.984 -13.167 1.00 14.34 148 ILE A O 1
ATOM 1103 N N . VAL A 1 149 ? 3.196 8.406 -11.975 1.00 13.90 149 VAL A N 1
ATOM 1104 C CA . VAL A 1 149 ? 3.317 7.452 -13.068 1.00 11.88 149 VAL A CA 1
ATOM 1105 C C . VAL A 1 149 ? 2.170 6.481 -12.961 1.00 15.23 149 VAL A C 1
ATOM 1106 O O . VAL A 1 149 ? 2.031 5.803 -11.957 1.00 15.60 149 VAL A O 1
ATOM 1110 N N . VAL A 1 150 ? 1.350 6.427 -14.002 1.00 13.81 150 VAL A N 1
ATOM 1111 C CA . VAL A 1 150 ? 0.150 5.607 -13.955 1.00 16.20 150 VAL A CA 1
ATOM 1112 C C . VAL A 1 150 ? 0.009 4.722 -15.178 1.00 15.41 150 VAL A C 1
ATOM 1113 O O . VAL A 1 150 ? 0.328 5.108 -16.295 1.00 17.19 150 VAL A O 1
ATOM 1117 N N . ASN A 1 151 ? -0.476 3.511 -14.948 1.00 14.29 151 ASN A N 1
ATOM 1118 C CA . ASN A 1 151 ? -0.906 2.645 -16.022 1.00 15.18 151 ASN A CA 1
ATOM 1119 C C . ASN A 1 151 ? -2.395 2.903 -16.148 1.00 18.53 151 ASN A C 1
ATOM 1120 O O . ASN A 1 151 ? -3.163 2.630 -15.212 1.00 16.92 151 ASN A O 1
ATOM 1125 N N . TYR A 1 152 ? -2.784 3.466 -17.283 1.00 15.56 152 TYR A N 1
ATOM 1126 C CA . TYR A 1 152 ? -4.156 3.902 -17.506 1.00 19.56 152 TYR A CA 1
ATOM 1127 C C . TYR A 1 152 ? -4.916 2.826 -18.269 1.00 15.61 152 TYR A C 1
ATOM 1128 O O . TYR A 1 152 ? -4.454 2.358 -19.303 1.00 18.49 152 TYR A O 1
ATOM 1137 N N . VAL A 1 153 ? -6.065 2.410 -17.742 1.00 18.43 153 VAL A N 1
ATOM 1138 C CA . VAL A 1 153 ? -6.837 1.346 -18.362 1.00 21.21 153 VAL A CA 1
ATOM 1139 C C . VAL A 1 153 ? -8.268 1.837 -18.548 1.00 22.63 153 VAL A C 1
ATOM 1140 O O . VAL A 1 153 ? -9.008 2.003 -17.565 1.00 22.35 153 VAL A O 1
ATOM 1144 N N . PRO A 1 154 ? -8.653 2.111 -19.800 1.00 23.60 154 PRO A N 1
ATOM 1145 C CA . PRO A 1 154 ? -10.006 2.588 -20.077 1.00 22.62 154 PRO A CA 1
ATOM 1146 C C . PRO A 1 154 ? -10.979 1.423 -20.105 1.00 27.27 154 PRO A C 1
ATOM 1147 O O . PRO A 1 154 ? -10.636 0.380 -20.656 1.00 26.87 154 PRO A O 1
ATOM 1151 N N . ASN A 1 155 ? -12.162 1.601 -19.526 1.00 23.99 155 ASN A N 1
ATOM 1152 C CA . ASN A 1 155 ? -13.234 0.630 -19.658 1.00 23.89 155 ASN A CA 1
ATOM 1153 C C . ASN A 1 155 ? -13.835 0.729 -21.054 1.00 30.91 155 ASN A C 1
ATOM 1154 O O . ASN A 1 155 ? -14.813 1.444 -21.278 1.00 34.41 155 ASN A O 1
ATOM 1159 N N . THR A 1 156 ? -13.239 0.011 -21.995 1.00 35.84 156 THR A N 1
ATOM 1160 C CA . THR A 1 156 ? -13.660 0.067 -23.385 1.00 39.03 156 THR A CA 1
ATOM 1161 C C . THR A 1 156 ? -15.031 -0.585 -23.544 1.00 42.71 156 THR A C 1
ATOM 1162 O O . THR A 1 156 ? -15.306 -1.626 -22.946 1.00 44.84 156 THR A O 1
ATOM 1166 N N A GLN A 1 157 ? -15.892 0.031 -24.344 0.73 55.83 157 GLN A N 1
ATOM 1167 N N B GLN A 1 157 ? -15.882 0.046 -24.346 0.27 56.26 157 GLN A N 1
ATOM 1168 C CA A GLN A 1 157 ? -17.252 -0.473 -24.521 0.73 61.01 157 GLN A CA 1
ATOM 1169 C CA B GLN A 1 157 ? -17.244 -0.430 -24.565 0.27 62.27 157 GLN A CA 1
ATOM 1170 C C A GLN A 1 157 ? -17.296 -1.959 -24.864 0.73 57.48 157 GLN A C 1
ATOM 1171 C C B GLN A 1 157 ? -17.273 -1.909 -24.929 0.27 58.61 157 GLN A C 1
ATOM 1172 O O A GLN A 1 157 ? -16.562 -2.435 -25.731 0.73 55.05 157 GLN A O 1
ATOM 1173 O O B GLN A 1 157 ? -16.614 -2.341 -25.875 0.27 56.81 157 GLN A O 1
ATOM 1184 N N A GLY A 1 158 ? -18.162 -2.688 -24.169 0.73 59.53 158 GLY A N 1
ATOM 1185 N N B GLY A 1 158 ? -18.039 -2.681 -24.167 0.27 58.88 158 GLY A N 1
ATOM 1186 C CA A GLY A 1 158 ? -18.389 -4.090 -24.459 0.73 58.76 158 GLY A CA 1
ATOM 1187 C CA B GLY A 1 158 ? -18.159 -4.106 -24.403 0.27 59.05 158 GLY A CA 1
ATOM 1188 C C A GLY A 1 158 ? -17.520 -5.050 -23.672 0.73 57.55 158 GLY A C 1
ATOM 1189 C C B GLY A 1 158 ? -17.468 -4.936 -23.340 0.27 56.60 158 GLY A C 1
ATOM 1190 O O A GLY A 1 158 ? -17.762 -6.256 -23.681 0.73 56.24 158 GLY A O 1
ATOM 1191 O O B GLY A 1 158 ? -18.090 -5.789 -22.707 0.27 57.16 158 GLY A O 1
ATOM 1192 N N A ARG A 1 159 ? -16.504 -4.527 -22.993 0.73 53.36 159 ARG A N 1
ATOM 1193 N N B ARG A 1 159 ? -16.177 -4.685 -23.141 0.27 52.98 159 ARG A N 1
ATOM 1194 C CA A ARG A 1 159 ? -15.602 -5.376 -22.227 0.73 49.68 159 ARG A CA 1
ATOM 1195 C CA B ARG A 1 159 ? -15.387 -5.462 -22.192 0.27 51.24 159 ARG A CA 1
ATOM 1196 C C A ARG A 1 159 ? -16.039 -5.459 -20.768 0.73 44.60 159 ARG A C 1
ATOM 1197 C C B ARG A 1 159 ? -15.999 -5.478 -20.796 0.27 45.44 159 ARG A C 1
ATOM 1198 O O A ARG A 1 159 ? -16.324 -4.435 -20.146 0.73 41.84 159 ARG A O 1
ATOM 1199 O O B ARG A 1 159 ? -16.383 -4.439 -20.258 0.27 42.69 159 ARG A O 1
ATOM 1214 N N . SER A 1 160 ? -16.080 -6.671 -20.219 1.00 41.36 160 SER A N 1
ATOM 1215 C CA . SER A 1 160 ? -16.553 -6.847 -18.851 1.00 43.99 160 SER A CA 1
ATOM 1216 C C . SER A 1 160 ? -15.571 -6.240 -17.856 1.00 45.21 160 SER A C 1
ATOM 1217 O O . SER A 1 160 ? -14.360 -6.196 -18.107 1.00 38.93 160 SER A O 1
ATOM 1220 N N . TYR A 1 161 ? -16.089 -5.771 -16.726 1.00 35.90 161 TYR A N 1
ATOM 1221 C CA . TYR A 1 161 ? -15.225 -5.260 -15.670 1.00 34.75 161 TYR A CA 1
ATOM 1222 C C . TYR A 1 161 ? -14.355 -6.399 -15.142 1.00 35.13 161 TYR A C 1
ATOM 1223 O O . TYR A 1 161 ? -13.226 -6.190 -14.699 1.00 29.42 161 TYR A O 1
ATOM 1232 N N . GLU A 1 162 ? -14.885 -7.611 -15.205 1.00 36.17 162 GLU A N 1
ATOM 1233 C CA . GLU A 1 162 ? -14.138 -8.791 -14.797 1.00 43.47 162 GLU A CA 1
ATOM 1234 C C . GLU A 1 162 ? -12.872 -8.943 -15.640 1.00 45.00 162 GLU A C 1
ATOM 1235 O O . GLU A 1 162 ? -11.779 -9.173 -15.114 1.00 40.11 162 GLU A O 1
ATOM 1241 N N . SER A 1 163 ? -13.031 -8.819 -16.953 1.00 35.15 163 SER A N 1
ATOM 1242 C CA . SER A 1 163 ? -11.903 -8.913 -17.875 1.00 40.16 163 SER A CA 1
ATOM 1243 C C . SER A 1 163 ? -10.873 -7.819 -17.602 1.00 39.33 163 SER A C 1
ATOM 1244 O O . SER A 1 163 ? -9.666 -8.077 -17.518 1.00 34.61 163 SER A O 1
ATOM 1247 N N . ILE A 1 164 ? -11.350 -6.590 -17.447 1.00 31.75 164 ILE A N 1
ATOM 1248 C CA . ILE A 1 164 ? -10.452 -5.477 -17.210 1.00 28.62 164 ILE A CA 1
ATOM 1249 C C . ILE A 1 164 ? -9.708 -5.672 -15.891 1.00 31.63 164 ILE A C 1
ATOM 1250 O O . ILE A 1 164 ? -8.495 -5.442 -15.810 1.00 29.26 164 ILE A O 1
ATOM 1255 N N . ASN A 1 165 ? -10.428 -6.113 -14.862 1.00 30.73 165 ASN A N 1
ATOM 1256 C CA . ASN A 1 165 ? -9.821 -6.315 -13.546 1.00 31.68 165 ASN A CA 1
ATOM 1257 C C . ASN A 1 165 ? -8.742 -7.396 -13.607 1.00 27.88 165 ASN A C 1
ATOM 1258 O O . ASN A 1 165 ? -7.688 -7.273 -12.981 1.00 28.05 165 ASN A O 1
ATOM 1263 N N . ASP A 1 166 ? -9.018 -8.461 -14.359 1.00 28.14 166 ASP A N 1
ATOM 1264 C CA . ASP A 1 166 ? -8.041 -9.533 -14.545 1.00 32.00 166 ASP A CA 1
ATOM 1265 C C . ASP A 1 166 ? -6.755 -8.994 -15.173 1.00 33.83 166 ASP A C 1
ATOM 1266 O O . ASP A 1 166 ? -5.652 -9.336 -14.745 1.00 31.94 166 ASP A O 1
ATOM 1271 N N . GLU A 1 167 ? -6.899 -8.153 -16.188 1.00 33.60 167 GLU A N 1
ATOM 1272 C CA . GLU A 1 167 ? -5.736 -7.582 -16.860 1.00 31.44 167 GLU A CA 1
ATOM 1273 C C . GLU A 1 167 ? -4.939 -6.724 -15.888 1.00 30.20 167 GLU A C 1
ATOM 1274 O O . GLU A 1 167 ? -3.711 -6.744 -15.880 1.00 25.61 167 GLU A O 1
ATOM 1280 N N . ILE A 1 168 ? -5.636 -5.973 -15.051 1.00 23.10 168 ILE A N 1
ATOM 1281 C CA . ILE A 1 168 ? -4.938 -5.093 -14.129 1.00 19.50 168 ILE A CA 1
ATOM 1282 C C . ILE A 1 168 ? -4.169 -5.921 -13.108 1.00 25.14 168 ILE A C 1
ATOM 1283 O O . ILE A 1 168 ? -3.014 -5.650 -12.825 1.00 26.17 168 ILE A O 1
ATOM 1288 N N . ALA A 1 169 ? -4.803 -6.948 -12.560 1.00 22.07 169 ALA A N 1
ATOM 1289 C CA . ALA A 1 169 ? -4.121 -7.783 -11.580 1.00 22.26 169 ALA A CA 1
ATOM 1290 C C . ALA A 1 169 ? -2.863 -8.423 -12.175 1.00 24.54 169 ALA A C 1
ATOM 1291 O O . ALA A 1 169 ? -1.842 -8.540 -11.496 1.00 28.22 169 ALA A O 1
ATOM 1293 N N A GLU A 1 170 ? -2.955 -8.844 -13.432 0.42 27.02 170 GLU A N 1
ATOM 1294 N N B GLU A 1 170 ? -2.931 -8.834 -13.433 0.58 27.02 170 GLU A N 1
ATOM 1295 C CA A GLU A 1 170 ? -1.814 -9.449 -14.122 0.42 30.45 170 GLU A CA 1
ATOM 1296 C CA B GLU A 1 170 ? -1.769 -9.476 -14.060 0.58 29.93 170 GLU A CA 1
ATOM 1297 C C A GLU A 1 170 ? -0.660 -8.459 -14.166 0.42 26.50 170 GLU A C 1
ATOM 1298 C C B GLU A 1 170 ? -0.630 -8.482 -14.272 0.58 27.02 170 GLU A C 1
ATOM 1299 O O A GLU A 1 170 ? 0.487 -8.803 -13.873 0.42 26.87 170 GLU A O 1
ATOM 1300 O O B GLU A 1 170 ? 0.546 -8.848 -14.185 0.58 25.71 170 GLU A O 1
ATOM 1311 N N . LYS A 1 171 ? -0.974 -7.226 -14.547 1.00 22.22 171 LYS A N 1
ATOM 1312 C CA . LYS A 1 171 ? 0.044 -6.184 -14.655 1.00 21.88 171 LYS A CA 1
ATOM 1313 C C . LYS A 1 171 ? 0.651 -5.858 -13.298 1.00 22.48 171 LYS A C 1
ATOM 1314 O O . LYS A 1 171 ? 1.860 -5.652 -13.188 1.00 26.08 171 LYS A O 1
ATOM 1320 N N . ILE A 1 172 ? -0.188 -5.812 -12.262 1.00 20.33 172 ILE A N 1
ATOM 1321 C CA . ILE A 1 172 ? 0.302 -5.556 -10.918 1.00 19.05 172 ILE A CA 1
ATOM 1322 C C . ILE A 1 172 ? 1.314 -6.620 -10.500 1.00 22.06 172 ILE A C 1
ATOM 1323 O O . ILE A 1 172 ? 2.343 -6.308 -9.913 1.00 22.94 172 ILE A O 1
ATOM 1328 N N . ARG A 1 173 ? 1.013 -7.878 -10.799 1.00 22.83 173 ARG A N 1
ATOM 1329 C CA . ARG A 1 173 ? 1.957 -8.959 -10.535 1.00 23.53 173 ARG A CA 1
ATOM 1330 C C . ARG A 1 173 ? 3.307 -8.771 -11.233 1.00 26.21 173 ARG A C 1
ATOM 1331 O O . ARG A 1 173 ? 4.345 -9.149 -10.685 1.00 28.02 173 ARG A O 1
ATOM 1339 N N . LYS A 1 174 ? 3.299 -8.224 -12.444 1.00 23.04 174 LYS A N 1
ATOM 1340 C CA . LYS A 1 174 ? 4.567 -7.974 -13.127 1.00 26.20 174 LYS A CA 1
ATOM 1341 C C . LYS A 1 174 ? 5.352 -6.898 -12.380 1.00 24.51 174 LYS A C 1
ATOM 1342 O O . LYS A 1 174 ? 6.571 -6.978 -12.281 1.00 21.23 174 LYS A O 1
ATOM 1348 N N . VAL A 1 175 ? 4.660 -5.894 -11.837 1.00 20.31 175 VAL A N 1
ATOM 1349 C CA . VAL A 1 175 ? 5.351 -4.863 -11.066 1.00 21.53 175 VAL A CA 1
ATOM 1350 C C . VAL A 1 175 ? 5.844 -5.439 -9.736 1.00 19.97 175 VAL A C 1
ATOM 1351 O O . VAL A 1 175 ? 6.931 -5.096 -9.274 1.00 23.95 175 VAL A O 1
ATOM 1355 N N . VAL A 1 176 ? 5.044 -6.307 -9.116 1.00 23.89 176 VAL A N 1
ATOM 1356 C CA . VAL A 1 176 ? 5.466 -6.954 -7.872 1.00 22.17 176 VAL A CA 1
ATOM 1357 C C . VAL A 1 176 ? 6.724 -7.761 -8.140 1.00 24.53 176 VAL A C 1
ATOM 1358 O O . VAL A 1 176 ? 7.653 -7.763 -7.339 1.00 25.06 176 VAL A O 1
ATOM 1362 N N . LEU A 1 177 ? 6.758 -8.405 -9.300 1.00 20.83 177 LEU A N 1
ATOM 1363 C CA . LEU A 1 177 ? 7.935 -9.175 -9.718 1.00 26.30 177 LEU A CA 1
ATOM 1364 C C . LEU A 1 177 ? 9.129 -8.243 -9.924 1.00 26.98 177 LEU A C 1
ATOM 1365 O O . LEU A 1 177 ? 10.226 -8.480 -9.401 1.00 29.70 177 LEU A O 1
ATOM 1370 N N . LEU A 1 178 ? 8.905 -7.177 -10.688 1.00 23.64 178 LEU A N 1
ATOM 1371 C CA . LEU A 1 178 ? 9.938 -6.179 -10.952 1.00 24.80 178 LEU A CA 1
ATOM 1372 C C . LEU A 1 178 ? 10.652 -5.743 -9.679 1.00 21.85 178 LEU A C 1
ATOM 1373 O O . LEU A 1 178 ? 11.887 -5.670 -9.656 1.00 25.77 178 LEU A O 1
ATOM 1378 N N . VAL A 1 179 ? 9.882 -5.434 -8.632 1.00 21.39 179 VAL A N 1
ATOM 1379 C CA . VAL A 1 179 ? 10.436 -4.846 -7.409 1.00 25.60 179 VAL A CA 1
ATOM 1380 C C . VAL A 1 179 ? 10.724 -5.881 -6.304 1.00 34.81 179 VAL A C 1
ATOM 1381 O O . VAL A 1 179 ? 10.886 -5.526 -5.138 1.00 36.23 179 VAL A O 1
ATOM 1385 N N . ASN A 1 180 ? 10.819 -7.156 -6.681 1.00 31.72 180 ASN A N 1
ATOM 1386 C CA . ASN A 1 180 ? 11.083 -8.216 -5.699 1.00 28.61 180 ASN A CA 1
ATOM 1387 C C . ASN A 1 180 ? 12.551 -8.339 -5.231 1.00 32.99 180 ASN A C 1
ATOM 1388 O O . ASN A 1 180 ? 12.871 -9.178 -4.389 1.00 31.04 180 ASN A O 1
ATOM 1393 N N . GLN A 1 181 ? 13.423 -7.498 -5.782 1.00 31.39 181 GLN A N 1
ATOM 1394 C CA . GLN A 1 181 ? 14.801 -7.328 -5.309 1.00 35.39 181 GLN A CA 1
ATOM 1395 C C . GLN A 1 181 ? 15.670 -8.566 -5.502 1.00 44.00 181 GLN A C 1
ATOM 1396 O O . GLN A 1 181 ? 16.731 -8.694 -4.889 1.00 44.28 181 GLN A O 1
ATOM 1402 N N . ASN A 1 182 ? 15.223 -9.462 -6.374 1.00 33.61 182 ASN A N 1
ATOM 1403 C CA . ASN A 1 182 ? 15.902 -10.733 -6.589 1.00 34.14 182 ASN A CA 1
ATOM 1404 C C . ASN A 1 182 ? 16.564 -10.841 -7.966 1.00 37.10 182 ASN A C 1
ATOM 1405 O O . ASN A 1 182 ? 17.018 -11.919 -8.368 1.00 43.57 182 ASN A O 1
ATOM 1410 N N . HIS A 1 183 ? 16.635 -9.722 -8.684 1.00 33.65 183 HIS A N 1
ATOM 1411 C CA . HIS A 1 183 ? 17.195 -9.728 -10.033 1.00 33.04 183 HIS A CA 1
ATOM 1412 C C . HIS A 1 183 ? 18.648 -9.265 -10.061 1.00 36.20 183 HIS A C 1
ATOM 1413 O O . HIS A 1 183 ? 19.029 -8.336 -9.348 1.00 40.22 183 HIS A O 1
ATOM 1420 N N . GLY A 1 184 ? 19.456 -9.910 -10.892 1.00 35.84 184 GLY A N 1
ATOM 1421 C CA . GLY A 1 184 ? 20.833 -9.493 -11.053 1.00 35.25 184 GLY A CA 1
ATOM 1422 C C . GLY A 1 184 ? 20.913 -8.091 -11.625 1.00 39.82 184 GLY A C 1
ATOM 1423 O O . GLY A 1 184 ? 20.126 -7.729 -12.504 1.00 36.56 184 GLY A O 1
ATOM 1424 N N . ARG A 1 185 ? 21.859 -7.303 -11.114 1.00 42.12 185 ARG A N 1
ATOM 1425 C CA . ARG A 1 185 ? 22.135 -5.958 -11.625 1.00 41.85 185 ARG A CA 1
ATOM 1426 C C . ARG A 1 185 ? 21.122 -4.888 -11.209 1.00 40.96 185 ARG A C 1
ATOM 1427 O O . ARG A 1 185 ? 21.357 -3.702 -11.420 1.00 52.11 185 ARG A O 1
ATOM 1435 N N . LEU A 1 186 ? 20.008 -5.296 -10.608 1.00 45.99 186 LEU A N 1
ATOM 1436 C CA . LEU A 1 186 ? 18.933 -4.346 -10.312 1.00 42.44 186 LEU A CA 1
ATOM 1437 C C . LEU A 1 186 ? 18.786 -4.035 -8.820 1.00 47.15 186 LEU A C 1
ATOM 1438 O O . LEU A 1 186 ? 18.455 -4.908 -8.010 1.00 47.50 186 LEU A O 1
ATOM 1443 N N A ASP A 1 187 ? 18.989 -2.759 -8.505 1.00 48.90 187 ASP A N 1
ATOM 1444 N N B ASP A 1 187 ? 19.045 -2.784 -8.456 0.00 48.33 187 ASP A N 1
ATOM 1445 C CA A ASP A 1 187 ? 19.025 -2.214 -7.156 1.00 48.18 187 ASP A CA 1
ATOM 1446 C CA B ASP A 1 187 ? 19.013 -2.380 -7.055 0.00 49.50 187 ASP A CA 1
ATOM 1447 C C A ASP A 1 187 ? 17.672 -1.627 -6.755 1.00 44.06 187 ASP A C 1
ATOM 1448 C C B ASP A 1 187 ? 17.772 -1.548 -6.745 0.00 43.32 187 ASP A C 1
ATOM 1449 O O A ASP A 1 187 ? 16.820 -1.364 -7.607 1.00 40.48 187 ASP A O 1
ATOM 1450 O O B ASP A 1 187 ? 17.100 -1.058 -7.652 0.00 41.83 187 ASP A O 1
ATOM 1459 N N . VAL A 1 188 ? 17.474 -1.397 -5.459 1.00 35.55 188 VAL A N 1
ATOM 1460 C CA . VAL A 1 188 ? 16.330 -0.608 -5.023 1.00 36.37 188 VAL A CA 1
ATOM 1461 C C . VAL A 1 188 ? 16.497 0.823 -5.524 1.00 36.84 188 VAL A C 1
ATOM 1462 O O . VAL A 1 188 ? 15.519 1.504 -5.847 1.00 37.36 188 VAL A O 1
ATOM 1466 N N . HIS A 1 189 ? 17.745 1.273 -5.590 1.00 34.22 189 HIS A N 1
ATOM 1467 C CA . HIS A 1 189 ? 18.036 2.614 -6.071 1.00 37.21 189 HIS A CA 1
ATOM 1468 C C . HIS A 1 189 ? 17.808 2.738 -7.573 1.00 40.83 189 HIS A C 1
ATOM 1469 O O . HIS A 1 189 ? 17.421 3.800 -8.058 1.00 37.94 189 HIS A O 1
ATOM 1476 N N . ASP A 1 190 ? 18.034 1.650 -8.304 1.00 37.48 190 ASP A N 1
ATOM 1477 C CA . ASP A 1 190 ? 17.768 1.632 -9.736 1.00 32.07 190 ASP A CA 1
ATOM 1478 C C . ASP A 1 190 ? 16.277 1.833 -9.991 1.00 29.95 190 ASP A C 1
ATOM 1479 O O . ASP A 1 190 ? 15.890 2.635 -10.832 1.00 29.84 190 ASP A O 1
ATOM 1484 N N . VAL A 1 191 ? 15.447 1.105 -9.251 1.00 28.20 191 VAL A N 1
ATOM 1485 C CA . VAL A 1 191 ? 13.998 1.254 -9.370 1.00 29.76 191 VAL A CA 1
ATOM 1486 C C . VAL A 1 191 ? 13.557 2.665 -8.991 1.00 25.34 191 VAL A C 1
ATOM 1487 O O . VAL A 1 191 ? 12.770 3.283 -9.713 1.00 26.98 191 VAL A O 1
ATOM 1491 N N . ALA A 1 192 ? 14.083 3.184 -7.883 1.00 35.33 192 ALA A N 1
ATOM 1492 C CA . ALA A 1 192 ? 13.723 4.531 -7.429 1.00 31.57 192 ALA A CA 1
ATOM 1493 C C . ALA A 1 192 ? 14.036 5.561 -8.504 1.00 32.89 192 ALA A C 1
ATOM 1494 O O . ALA A 1 192 ? 13.207 6.414 -8.821 1.00 32.20 192 ALA A O 1
ATOM 1496 N N . ASN A 1 193 ? 15.228 5.476 -9.085 1.00 29.21 193 ASN A N 1
ATOM 1497 C CA . ASN A 1 193 ? 15.624 6.453 -10.093 1.00 32.55 193 ASN A CA 1
ATOM 1498 C C . ASN A 1 193 ? 14.959 6.274 -11.454 1.00 28.63 193 ASN A C 1
ATOM 1499 O O . ASN A 1 193 ? 15.000 7.184 -12.288 1.00 25.45 193 ASN A O 1
ATOM 1504 N N . TRP A 1 194 ? 14.355 5.108 -11.673 1.00 23.83 194 TRP A N 1
ATOM 1505 C CA . TRP A 1 194 ? 13.544 4.881 -12.854 1.00 21.56 194 TRP A CA 1
ATOM 1506 C C . TRP A 1 194 ? 12.244 5.657 -12.747 1.00 24.71 194 TRP A C 1
ATOM 1507 O O . TRP A 1 194 ? 11.865 6.370 -13.671 1.00 21.36 194 TRP A O 1
ATOM 1518 N N . VAL A 1 195 ? 11.553 5.511 -11.620 1.00 20.81 195 VAL A N 1
ATOM 1519 C CA . VAL A 1 195 ? 10.210 6.078 -11.502 1.00 20.37 195 VAL A CA 1
ATOM 1520 C C . VAL A 1 195 ? 10.213 7.527 -10.986 1.00 20.95 195 VAL A C 1
ATOM 1521 O O . VAL A 1 195 ? 9.331 8.324 -11.344 1.00 23.05 195 VAL A O 1
ATOM 1525 N N . ARG A 1 196 ? 11.208 7.867 -10.164 1.00 21.27 196 ARG A N 1
ATOM 1526 C CA . ARG A 1 196 ? 11.415 9.244 -9.701 1.00 20.69 196 ARG A CA 1
ATOM 1527 C C . ARG A 1 196 ? 12.483 9.922 -10.570 1.00 22.77 196 ARG A C 1
ATOM 1528 O O . ARG A 1 196 ? 13.471 10.458 -10.056 1.00 26.35 196 ARG A O 1
ATOM 1536 N N . PHE A 1 197 ? 12.293 9.881 -11.886 1.00 23.25 197 PHE A N 1
ATOM 1537 C CA . PHE A 1 197 ? 13.357 10.281 -12.806 1.00 24.38 197 PHE A CA 1
ATOM 1538 C C . PHE A 1 197 ? 13.745 11.758 -12.716 1.00 24.85 197 PHE A C 1
ATOM 1539 O O . PHE A 1 197 ? 14.850 12.118 -13.082 1.00 26.32 197 PHE A O 1
ATOM 1547 N N . THR A 1 198 ? 12.841 12.611 -12.246 1.00 22.28 198 THR A N 1
ATOM 1548 C CA . THR A 1 198 ? 13.169 14.036 -12.083 1.00 27.01 198 THR A CA 1
ATOM 1549 C C . THR A 1 198 ? 14.150 14.314 -10.939 1.00 30.04 198 THR A C 1
ATOM 1550 O O . THR A 1 198 ? 14.687 15.416 -10.836 1.00 33.14 198 THR A O 1
ATOM 1554 N N . ASP A 1 199 ? 14.386 13.334 -10.074 1.00 26.27 199 ASP A N 1
ATOM 1555 C CA . ASP A 1 199 ? 15.299 13.551 -8.950 1.00 28.01 199 ASP A CA 1
ATOM 1556 C C . ASP A 1 199 ? 16.712 13.845 -9.455 1.00 33.45 199 ASP A C 1
ATOM 1557 O O . ASP A 1 199 ? 17.390 14.740 -8.943 1.00 39.89 199 ASP A O 1
ATOM 1562 N N . LYS A 1 200 ? 17.151 13.088 -10.458 1.00 31.57 200 LYS A N 1
ATOM 1563 C CA . LYS A 1 200 ? 18.494 13.257 -11.012 1.00 40.47 200 LYS A CA 1
ATOM 1564 C C . LYS A 1 200 ? 18.503 13.972 -12.364 1.00 41.40 200 LYS A C 1
ATOM 1565 O O . LYS A 1 200 ? 19.539 14.484 -12.793 1.00 46.64 200 LYS A O 1
ATOM 1571 N N . HIS A 1 201 ? 17.356 13.990 -13.038 1.00 38.70 201 HIS A N 1
ATOM 1572 C CA . HIS A 1 201 ? 17.212 14.709 -14.302 1.00 29.31 201 HIS A CA 1
ATOM 1573 C C . HIS A 1 201 ? 16.347 15.935 -14.067 1.00 35.93 201 HIS A C 1
ATOM 1574 O O . HIS A 1 201 ? 15.169 15.967 -14.430 1.00 33.29 201 HIS A O 1
ATOM 1581 N N A ASN A 1 202 ? 16.949 16.950 -13.457 0.46 42.45 202 ASN A N 1
ATOM 1582 N N B ASN A 1 202 ? 16.961 16.942 -13.456 0.54 42.50 202 ASN A N 1
ATOM 1583 C CA A ASN A 1 202 ? 16.225 18.130 -12.997 0.46 43.79 202 ASN A CA 1
ATOM 1584 C CA B ASN A 1 202 ? 16.280 18.148 -12.998 0.54 44.56 202 ASN A CA 1
ATOM 1585 C C A ASN A 1 202 ? 15.803 19.100 -14.100 0.46 40.96 202 ASN A C 1
ATOM 1586 C C B ASN A 1 202 ? 15.733 19.037 -14.110 0.54 40.89 202 ASN A C 1
ATOM 1587 O O A ASN A 1 202 ? 15.148 20.104 -13.828 0.46 41.98 202 ASN A O 1
ATOM 1588 O O B ASN A 1 202 ? 14.923 19.926 -13.854 0.54 41.21 202 ASN A O 1
ATOM 1597 N N . TYR A 1 203 ? 16.182 18.806 -15.338 1.00 34.87 203 TYR A N 1
ATOM 1598 C CA . TYR A 1 203 ? 15.730 19.605 -16.475 1.00 36.10 203 TYR A CA 1
ATOM 1599 C C . TYR A 1 203 ? 14.383 19.080 -17.012 1.00 35.69 203 TYR A C 1
ATOM 1600 O O . TYR A 1 203 ? 13.759 19.713 -17.869 1.00 37.45 203 TYR A O 1
ATOM 1609 N N . LEU A 1 204 ? 13.942 17.924 -16.511 1.00 31.08 204 LEU A N 1
ATOM 1610 C CA . LEU A 1 204 ? 12.650 17.360 -16.900 1.00 27.92 204 LEU A CA 1
ATOM 1611 C C . LEU A 1 204 ? 11.516 17.887 -16.017 1.00 27.27 204 LEU A C 1
ATOM 1612 O O . LEU A 1 204 ? 11.738 18.300 -14.883 1.00 32.06 204 LEU A O 1
ATOM 1617 N N . ILE A 1 205 ? 10.306 17.866 -16.557 1.00 27.19 205 ILE A N 1
ATOM 1618 C CA . ILE A 1 205 ? 9.138 18.435 -15.900 1.00 22.84 205 ILE A CA 1
ATOM 1619 C C . ILE A 1 205 ? 8.352 17.316 -15.236 1.00 20.91 205 ILE A C 1
ATOM 1620 O O . ILE A 1 205 ? 7.966 16.376 -15.911 1.00 22.14 205 ILE A O 1
ATOM 1625 N N . PRO A 1 206 ? 8.094 17.422 -13.918 1.00 23.87 206 PRO A N 1
ATOM 1626 C CA . PRO A 1 206 ? 7.246 16.416 -13.273 1.00 23.00 206 PRO A CA 1
ATOM 1627 C C . PRO A 1 206 ? 5.788 16.615 -13.672 1.00 21.92 206 PRO A C 1
ATOM 1628 O O . PRO A 1 206 ? 5.281 17.738 -13.638 1.00 20.23 206 PRO A O 1
ATOM 1632 N N . GLN A 1 207 ? 5.119 15.523 -14.028 1.00 17.79 207 GLN A N 1
ATOM 1633 C CA . GLN A 1 207 ? 3.749 15.606 -14.517 1.00 18.12 207 GLN A CA 1
ATOM 1634 C C . GLN A 1 207 ? 3.189 14.194 -14.509 1.00 15.62 207 GLN A C 1
ATOM 1635 O O . GLN A 1 207 ? 3.916 13.252 -14.183 1.00 18.17 207 GLN A O 1
ATOM 1641 N N . VAL A 1 208 ? 1.915 14.039 -14.862 1.00 12.56 208 VAL A N 1
ATOM 1642 C CA . VAL A 1 208 ? 1.351 12.699 -15.004 1.00 11.90 208 VAL A CA 1
ATOM 1643 C C . VAL A 1 208 ? 2.017 12.007 -16.193 1.00 13.66 208 VAL A C 1
ATOM 1644 O O . VAL A 1 208 ? 2.068 12.564 -17.292 1.00 15.43 208 VAL A O 1
ATOM 1648 N N . CYS A 1 209 ? 2.547 10.808 -15.940 1.00 13.49 209 CYS A N 1
ATOM 1649 C CA . CYS A 1 209 ? 3.196 9.995 -16.946 1.00 13.54 209 CYS A CA 1
ATOM 1650 C C . CYS A 1 209 ? 2.461 8.673 -17.050 1.00 12.64 209 CYS A C 1
ATOM 1651 O O . CYS A 1 209 ? 1.804 8.264 -16.102 1.00 16.30 209 CYS A O 1
ATOM 1654 N N . GLU A 1 210 ? 2.596 7.994 -18.186 1.00 15.21 210 GLU A N 1
ATOM 1655 C CA . GLU A 1 210 ? 2.057 6.643 -18.308 1.00 15.89 210 GLU A CA 1
ATOM 1656 C C . GLU A 1 210 ? 3.134 5.590 -18.136 1.00 20.81 210 GLU A C 1
ATOM 1657 O O . GLU A 1 210 ? 4.265 5.765 -18.566 1.00 18.27 210 GLU A O 1
ATOM 1663 N N . LEU A 1 211 ? 2.743 4.479 -17.535 1.00 14.77 211 LEU A N 1
ATOM 1664 C CA . LEU A 1 211 ? 3.566 3.291 -17.446 1.00 17.44 211 LEU A CA 1
ATOM 1665 C C . LEU A 1 211 ? 3.052 2.314 -18.484 1.00 21.15 211 LEU A C 1
ATOM 1666 O O . LEU A 1 211 ? 1.859 2.008 -18.523 1.00 19.85 211 LEU A O 1
ATOM 1671 N N . HIS A 1 212 ? 3.957 1.814 -19.312 1.00 16.13 212 HIS A N 1
ATOM 1672 C CA . HIS A 1 212 ? 3.601 0.810 -20.319 1.00 16.84 212 HIS A CA 1
ATOM 1673 C C . HIS A 1 212 ? 4.354 -0.445 -19.965 1.00 21.63 212 HIS A C 1
ATOM 1674 O O . HIS A 1 212 ? 5.560 -0.396 -19.733 1.00 21.28 212 HIS A O 1
ATOM 1681 N N . ILE A 1 213 ? 3.646 -1.570 -19.918 1.00 18.12 213 ILE A N 1
ATOM 1682 C CA . ILE A 1 213 ? 4.263 -2.824 -19.500 1.00 21.96 213 ILE A CA 1
ATOM 1683 C C . ILE A 1 213 ? 4.179 -3.804 -20.662 1.00 20.69 213 ILE A C 1
ATOM 1684 O O . ILE A 1 213 ? 3.098 -4.290 -20.996 1.00 24.18 213 ILE A O 1
ATOM 1689 N N . GLU A 1 214 ? 5.319 -4.079 -21.296 1.00 18.92 214 GLU A N 1
ATOM 1690 C CA . GLU A 1 214 ? 5.312 -4.813 -22.551 1.00 21.16 214 GLU A CA 1
ATOM 1691 C C . GLU A 1 214 ? 6.176 -6.046 -22.415 1.00 30.08 214 GLU A C 1
ATOM 1692 O O . GLU A 1 214 ? 7.124 -6.057 -21.630 1.00 28.91 214 GLU A O 1
ATOM 1698 N N . THR A 1 215 ? 5.857 -7.080 -23.187 1.00 25.95 215 THR A N 1
ATOM 1699 C CA . THR A 1 215 ? 6.614 -8.318 -23.112 1.00 26.40 215 THR A CA 1
ATOM 1700 C C . THR A 1 215 ? 7.420 -8.625 -24.367 1.00 26.68 215 THR A C 1
ATOM 1701 O O . THR A 1 215 ? 7.925 -9.739 -24.521 1.00 31.63 215 THR A O 1
ATOM 1705 N N . THR A 1 216 ? 7.546 -7.645 -25.261 1.00 25.98 216 THR A N 1
ATOM 1706 C CA . THR A 1 216 ? 8.433 -7.778 -26.423 1.00 25.48 216 THR A CA 1
ATOM 1707 C C 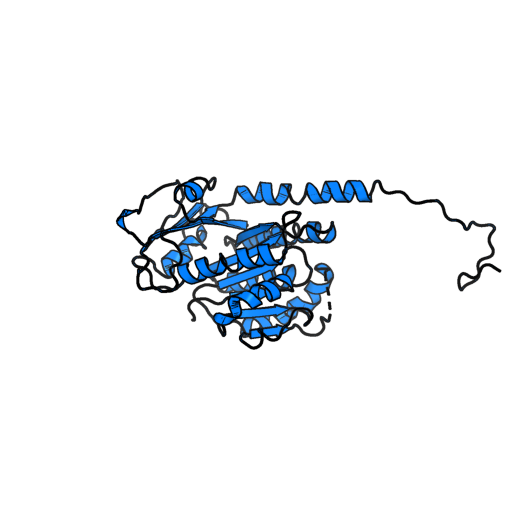. THR A 1 216 ? 9.260 -6.515 -26.616 1.00 27.64 216 THR A C 1
ATOM 1708 O O . THR A 1 216 ? 8.887 -5.434 -26.155 1.00 31.42 216 THR A O 1
ATOM 1712 N N . ARG A 1 217 ? 10.373 -6.650 -27.322 1.00 28.08 217 ARG A N 1
ATOM 1713 C CA . ARG A 1 217 ? 11.174 -5.481 -27.655 1.00 27.02 217 ARG A CA 1
ATOM 1714 C C . ARG A 1 217 ? 10.363 -4.573 -28.570 1.00 31.48 217 ARG A C 1
ATOM 1715 O O . ARG A 1 217 ? 10.347 -3.364 -28.391 1.00 33.43 217 ARG A O 1
ATOM 1723 N N . LYS A 1 218 ? 9.679 -5.175 -29.540 1.00 28.12 218 LYS A N 1
ATOM 1724 C CA . LYS A 1 218 ? 8.945 -4.438 -30.569 1.00 33.41 218 LYS A CA 1
ATOM 1725 C C . LYS A 1 218 ? 7.883 -3.513 -29.975 1.00 32.59 218 LYS A C 1
ATOM 1726 O O . LYS A 1 218 ? 7.793 -2.346 -30.350 1.00 35.63 218 LYS A O 1
ATOM 1732 N N . ASP A 1 219 ? 7.077 -4.051 -29.064 1.00 27.38 219 ASP A N 1
ATOM 1733 C CA . ASP A 1 219 ? 6.035 -3.285 -28.396 1.00 29.11 219 ASP A CA 1
ATOM 1734 C C . ASP A 1 219 ? 6.640 -2.172 -27.548 1.00 30.86 219 ASP A C 1
ATOM 1735 O O . ASP A 1 219 ? 6.097 -1.070 -27.478 1.00 30.69 219 ASP A O 1
ATOM 1740 N N . ALA A 1 220 ? 7.749 -2.470 -26.878 1.00 25.59 220 ALA A N 1
ATOM 1741 C CA . ALA A 1 220 ? 8.366 -1.484 -25.995 1.00 25.85 220 ALA A CA 1
ATOM 1742 C C . ALA A 1 220 ? 8.976 -0.347 -26.811 1.00 33.66 220 ALA A C 1
ATOM 1743 O O . ALA A 1 220 ? 8.875 0.820 -26.416 1.00 27.57 220 ALA A O 1
ATOM 1745 N N . GLU A 1 221 ? 9.590 -0.689 -27.949 1.00 28.57 221 GLU A N 1
ATOM 1746 C CA . GLU A 1 221 ? 10.172 0.308 -28.857 1.00 27.75 221 GLU A CA 1
ATOM 1747 C C . GLU A 1 221 ? 9.111 1.212 -29.445 1.00 28.13 221 GLU A C 1
ATOM 1748 O O . GLU A 1 221 ? 9.400 2.330 -29.846 1.00 34.35 221 GLU A O 1
ATOM 1754 N N . ASN A 1 222 ? 7.883 0.719 -29.519 1.00 27.48 222 ASN A N 1
ATOM 1755 C CA . ASN A 1 222 ? 6.812 1.518 -30.088 1.00 36.95 222 ASN A CA 1
ATOM 1756 C C . ASN A 1 222 ? 6.161 2.506 -29.107 1.00 35.46 222 ASN A C 1
ATOM 1757 O O . ASN A 1 222 ? 5.262 3.254 -29.493 1.00 33.82 222 ASN A O 1
ATOM 1762 N N . VAL A 1 223 ? 6.613 2.524 -27.853 1.00 32.14 223 VAL A N 1
ATOM 1763 C CA . VAL A 1 223 ? 6.136 3.538 -26.909 1.00 25.81 223 VAL A CA 1
ATOM 1764 C C . VAL A 1 223 ? 6.714 4.884 -27.351 1.00 26.57 223 VAL A C 1
ATOM 1765 O O . VAL A 1 223 ? 7.926 5.040 -27.434 1.00 24.75 223 VAL A O 1
ATOM 1769 N N . PRO A 1 224 ? 5.850 5.857 -27.660 1.00 26.63 224 PRO A N 1
ATOM 1770 C CA . PRO A 1 224 ? 6.385 7.118 -28.196 1.00 31.73 224 PRO A CA 1
ATOM 1771 C C . PRO A 1 224 ? 7.064 7.990 -27.130 1.00 26.86 224 PRO A C 1
ATOM 1772 O O . PRO A 1 224 ? 6.609 8.041 -25.976 1.00 23.66 224 PRO A O 1
ATOM 1776 N N . GLU A 1 225 ? 8.149 8.656 -27.524 1.00 23.56 225 GLU A N 1
ATOM 1777 C CA . GLU A 1 225 ? 8.863 9.570 -26.636 1.00 25.15 225 GLU A CA 1
ATOM 1778 C C . GLU A 1 225 ? 9.135 8.995 -25.246 1.00 22.68 225 GLU A C 1
ATOM 1779 O O . GLU A 1 225 ? 8.817 9.614 -24.233 1.00 18.86 225 GLU A O 1
ATOM 1785 N N . ALA A 1 226 ? 9.761 7.826 -25.200 1.00 21.65 226 ALA A N 1
ATOM 1786 C CA . ALA A 1 226 ? 10.006 7.162 -23.931 1.00 20.59 226 ALA A CA 1
ATOM 1787 C C . ALA A 1 226 ? 10.936 8.016 -23.088 1.00 18.75 226 ALA A C 1
ATOM 1788 O O . ALA A 1 226 ? 11.944 8.523 -23.589 1.00 22.34 226 ALA A O 1
ATOM 1790 N N . ILE A 1 227 ? 10.609 8.172 -21.814 1.00 19.22 227 ILE A N 1
ATOM 1791 C CA . ILE A 1 227 ? 11.460 8.923 -20.886 1.00 15.12 227 ILE A CA 1
ATOM 1792 C C . ILE A 1 227 ? 12.391 8.024 -20.077 1.00 19.42 227 ILE A C 1
ATOM 1793 O O . ILE A 1 227 ? 13.585 8.296 -19.967 1.00 22.55 227 ILE A O 1
ATOM 1798 N N . SER A 1 228 ? 11.835 6.966 -19.490 1.00 18.88 228 SER A N 1
ATOM 1799 C CA . SER A 1 228 ? 12.579 6.166 -18.525 1.00 19.61 228 SER A CA 1
ATOM 1800 C C . SER A 1 228 ? 12.168 4.703 -18.659 1.00 24.37 228 SER A C 1
ATOM 1801 O O . SER A 1 228 ? 10.983 4.384 -18.633 1.00 20.01 228 SER A O 1
ATOM 1804 N N . GLN A 1 229 ? 13.147 3.813 -18.766 1.00 19.42 229 GLN A N 1
ATOM 1805 C CA . GLN A 1 229 ? 12.887 2.449 -19.212 1.00 22.96 229 GLN A CA 1
ATOM 1806 C C . GLN A 1 229 ? 13.567 1.463 -18.273 1.00 27.06 229 GLN A C 1
ATOM 1807 O O . GLN A 1 229 ? 14.720 1.659 -17.902 1.00 29.97 229 GLN A O 1
ATOM 1813 N N . LEU A 1 230 ? 12.858 0.406 -17.894 1.00 23.66 230 LEU A N 1
ATOM 1814 C CA . LEU A 1 230 ? 13.465 -0.690 -17.138 1.00 24.73 230 LEU A CA 1
ATOM 1815 C C . LEU A 1 230 ? 13.132 -1.996 -17.853 1.00 26.06 230 LEU A C 1
ATOM 1816 O O . LEU A 1 230 ? 11.968 -2.254 -18.135 1.00 27.78 230 LEU A O 1
ATOM 1821 N N . SER A 1 231 ? 14.148 -2.803 -18.165 1.00 23.14 231 SER A N 1
ATOM 1822 C CA . SER A 1 231 ? 13.935 -4.079 -18.851 1.00 26.17 231 SER A CA 1
ATOM 1823 C C . SER A 1 231 ? 14.394 -5.259 -18.000 1.00 30.60 231 SER A C 1
ATOM 1824 O O . SER A 1 231 ? 15.469 -5.214 -17.407 1.00 30.30 231 SER A O 1
ATOM 1827 N N . LEU A 1 232 ? 13.565 -6.303 -17.931 1.00 28.83 232 LEU A N 1
ATOM 1828 C CA . LEU A 1 232 ? 13.954 -7.553 -17.287 1.00 30.45 232 LEU A CA 1
ATOM 1829 C C . LEU A 1 232 ? 14.128 -8.642 -18.335 1.00 31.98 232 LEU A C 1
ATOM 1830 O O . LEU A 1 232 ? 13.293 -8.789 -19.222 1.00 31.82 232 LEU A O 1
ATOM 1835 N N . TYR A 1 233 ? 15.208 -9.410 -18.228 1.00 29.98 233 TYR A N 1
ATOM 1836 C CA . TYR A 1 233 ? 15.452 -10.502 -19.161 1.00 35.15 233 TYR A CA 1
ATOM 1837 C C . TYR A 1 233 ? 15.755 -11.789 -18.411 1.00 37.45 233 TYR A C 1
ATOM 1838 O O . TYR A 1 233 ? 16.543 -11.791 -17.469 1.00 36.28 233 TYR A O 1
ATOM 1847 N N . LEU A 1 234 ? 15.151 -12.888 -18.847 1.00 38.56 234 LEU A N 1
ATOM 1848 C CA . LEU A 1 234 ? 15.491 -14.207 -18.317 1.00 38.08 234 LEU A CA 1
ATOM 1849 C C . LEU A 1 234 ? 16.714 -14.764 -19.042 1.00 42.64 234 LEU A C 1
ATOM 1850 O O . LEU A 1 234 ? 17.591 -15.368 -18.428 1.00 42.32 234 LEU A O 1
ATOM 1855 N N . ASP A 1 235 ? 16.758 -14.552 -20.354 1.00 40.27 235 ASP A N 1
ATOM 1856 C CA . ASP A 1 235 ? 17.889 -14.965 -21.176 1.00 44.77 235 ASP A CA 1
ATOM 1857 C C . ASP A 1 235 ? 18.753 -13.737 -21.404 1.00 39.60 235 ASP A C 1
ATOM 1858 O O . ASP A 1 235 ? 18.397 -12.869 -22.203 1.00 45.29 235 ASP A O 1
ATOM 1863 N N . PRO A 1 236 ? 19.892 -13.648 -20.697 1.00 42.84 236 PRO A N 1
ATOM 1864 C CA . PRO A 1 236 ? 20.721 -12.441 -20.816 1.00 50.24 236 PRO A CA 1
ATOM 1865 C C . PRO A 1 236 ? 21.311 -12.273 -22.215 1.00 52.98 236 PRO A C 1
ATOM 1866 O O . PRO A 1 236 ? 21.817 -11.196 -22.536 1.00 50.44 236 PRO A O 1
ATOM 1870 N N . SER A 1 237 ? 21.241 -13.316 -23.038 1.00 49.24 237 SER A N 1
ATOM 1871 C CA . SER A 1 237 ? 21.725 -13.221 -24.409 1.00 60.66 237 SER A CA 1
ATOM 1872 C C . SER A 1 237 ? 20.821 -12.335 -25.267 1.00 54.37 237 SER A C 1
ATOM 1873 O O . SER A 1 237 ? 21.234 -11.851 -26.319 1.00 55.85 237 SER A O 1
ATOM 1876 N N . LYS A 1 238 ? 19.593 -12.114 -24.809 1.00 50.91 238 LYS A N 1
ATOM 1877 C CA . LYS A 1 238 ? 18.611 -11.357 -25.584 1.00 52.28 238 LYS A CA 1
ATOM 1878 C C . LYS A 1 238 ? 18.601 -9.856 -25.266 1.00 52.12 238 LYS A C 1
ATOM 1879 O O . LYS A 1 238 ? 17.801 -9.099 -25.820 1.00 53.84 238 LYS A O 1
ATOM 1885 N N . GLU A 1 239 ? 19.486 -9.422 -24.376 1.00 47.16 239 GLU A N 1
ATOM 1886 C CA . GLU A 1 239 ? 19.518 -8.018 -23.991 1.00 47.58 239 GLU A CA 1
ATOM 1887 C C . GLU A 1 239 ? 19.930 -7.133 -25.161 1.00 48.21 239 GLU A C 1
ATOM 1888 O O . GLU A 1 239 ? 21.006 -7.299 -25.718 1.00 45.30 239 GLU A O 1
ATOM 1894 N N . VAL A 1 240 ? 19.058 -6.197 -25.524 1.00 51.46 240 VAL A N 1
ATOM 1895 C CA . VAL A 1 240 ? 19.341 -5.236 -26.582 1.00 54.81 240 VAL A CA 1
ATOM 1896 C C . VAL A 1 240 ? 19.018 -3.826 -26.103 1.00 49.81 240 VAL A C 1
ATOM 1897 O O . VAL A 1 240 ? 17.899 -3.550 -25.672 1.00 50.68 240 VAL A O 1
ATOM 1901 N N . ALA A 1 241 ? 20.005 -2.939 -26.164 1.00 46.99 241 ALA A N 1
ATOM 1902 C CA . ALA A 1 241 ? 19.812 -1.565 -25.721 1.00 42.94 241 ALA A CA 1
ATOM 1903 C C . ALA A 1 241 ? 19.049 -0.771 -26.772 1.00 50.00 241 ALA A C 1
ATOM 1904 O O . ALA A 1 241 ? 19.641 -0.024 -27.546 1.00 60.76 241 ALA A O 1
ATOM 1906 N N . PHE A 1 242 ? 17.731 -0.932 -26.792 1.00 49.21 242 PHE A N 1
ATOM 1907 C CA . PHE A 1 242 ? 16.899 -0.312 -27.817 1.00 48.42 242 PHE A CA 1
ATOM 1908 C C . PHE A 1 242 ? 16.246 0.970 -27.312 1.00 46.92 242 PHE A C 1
ATOM 1909 O O . PHE A 1 242 ? 16.306 1.283 -26.122 1.00 50.33 242 PHE A O 1
ATOM 1917 N N . GLY A 1 243 ? 15.612 1.702 -28.222 1.00 42.85 243 GLY A N 1
ATOM 1918 C CA . GLY A 1 243 ? 14.889 2.907 -27.860 1.00 39.58 243 GLY A CA 1
ATOM 1919 C C . GLY A 1 243 ? 15.776 4.112 -27.603 1.00 39.59 243 GLY A C 1
ATOM 1920 O O . GLY A 1 243 ? 17.004 4.024 -27.709 1.00 41.58 243 GLY A O 1
ATOM 1921 N N . THR A 1 244 ? 15.146 5.235 -27.261 1.00 40.01 244 THR A N 1
ATOM 1922 C CA . THR A 1 244 ? 15.837 6.490 -26.966 1.00 42.42 244 THR A CA 1
ATOM 1923 C C . THR A 1 244 ? 15.463 7.117 -25.608 1.00 35.89 244 THR A C 1
ATOM 1924 O O . THR A 1 244 ? 15.368 8.340 -25.489 1.00 34.59 244 THR A O 1
ATOM 1928 N N . PRO A 1 245 ? 15.248 6.290 -24.575 1.00 30.77 245 PRO A N 1
ATOM 1929 C CA . PRO A 1 245 ? 14.889 6.908 -23.296 1.00 27.78 245 PRO A CA 1
ATOM 1930 C C . PRO A 1 245 ? 16.057 7.683 -22.702 1.00 29.14 245 PRO A C 1
ATOM 1931 O O . PRO A 1 245 ? 17.212 7.449 -23.066 1.00 32.50 245 PRO A O 1
ATOM 1935 N N . ILE A 1 246 ? 15.738 8.605 -21.802 1.00 24.74 246 ILE A N 1
ATOM 1936 C CA . ILE A 1 246 ? 16.722 9.375 -21.066 1.00 26.14 246 ILE A CA 1
ATOM 1937 C C . ILE A 1 246 ? 17.381 8.518 -19.999 1.00 28.65 246 ILE A C 1
ATOM 1938 O O . ILE A 1 246 ? 18.560 8.689 -19.689 1.00 34.10 246 ILE A O 1
ATOM 1943 N N . TYR A 1 247 ? 16.610 7.602 -19.426 1.00 23.66 247 TYR A N 1
ATOM 1944 C CA . TYR A 1 247 ? 17.122 6.723 -18.384 1.00 22.53 247 TYR A CA 1
ATOM 1945 C C . TYR A 1 247 ? 16.791 5.294 -18.774 1.00 31.56 247 TYR A C 1
ATOM 1946 O O . TYR A 1 247 ? 15.687 5.013 -19.214 1.00 22.84 247 TYR A O 1
ATOM 1955 N N . ARG A 1 248 ? 17.755 4.393 -18.625 1.00 27.71 248 ARG A N 1
ATOM 1956 C CA A ARG A 1 248 ? 17.585 2.999 -19.018 0.61 30.40 248 ARG A CA 1
ATOM 1957 C CA B ARG A 1 248 ? 17.521 2.996 -18.952 0.39 29.44 248 ARG A CA 1
ATOM 1958 C C . ARG A 1 248 ? 18.310 2.087 -18.029 1.00 34.04 248 ARG A C 1
ATOM 1959 O O . ARG A 1 248 ? 19.462 2.363 -17.691 1.00 35.62 248 ARG A O 1
ATOM 1974 N N . LYS A 1 249 ? 17.658 1.011 -17.592 1.00 29.95 249 LYS A N 1
ATOM 1975 C CA . LYS A 1 249 ? 18.294 0.007 -16.732 1.00 36.38 249 LYS A CA 1
ATOM 1976 C C . LYS A 1 249 ? 17.811 -1.394 -17.078 1.00 36.47 249 LYS A C 1
ATOM 1977 O O . LYS A 1 249 ? 16.689 -1.580 -17.543 1.00 30.70 249 LYS A O 1
ATOM 1983 N N . VAL A 1 250 ? 18.662 -2.377 -16.825 1.00 30.60 250 VAL A N 1
ATOM 1984 C CA . VAL A 1 250 ? 18.325 -3.771 -17.097 1.00 34.39 250 VAL A CA 1
ATOM 1985 C C . VAL A 1 250 ? 18.547 -4.657 -15.870 1.00 38.11 250 VAL A C 1
ATOM 1986 O O . VAL A 1 250 ? 19.520 -4.488 -15.137 1.00 44.07 250 VAL A O 1
ATOM 1990 N N . GLY A 1 251 ? 17.627 -5.590 -15.643 1.00 35.23 251 GLY A N 1
ATOM 1991 C CA . GLY A 1 251 ? 17.795 -6.602 -14.613 1.00 31.67 251 GLY A CA 1
ATOM 1992 C C . GLY A 1 251 ? 17.727 -8.003 -15.200 1.00 37.91 251 GLY A C 1
ATOM 1993 O O . GLY A 1 251 ? 17.011 -8.242 -16.175 1.00 34.91 251 GLY A O 1
ATOM 1994 N N . ILE A 1 252 ? 18.472 -8.937 -14.616 1.00 35.05 252 ILE A N 1
ATOM 1995 C CA . ILE A 1 252 ? 18.450 -10.319 -15.092 1.00 35.89 252 ILE A CA 1
ATOM 1996 C C . ILE A 1 252 ? 17.644 -11.189 -14.149 1.00 36.90 252 ILE A C 1
ATOM 1997 O O . ILE A 1 252 ? 17.976 -11.310 -12.971 1.00 42.49 252 ILE A O 1
ATOM 2002 N N . MET A 1 253 ? 16.567 -11.770 -14.667 1.00 37.31 253 MET A N 1
ATOM 2003 C CA . MET A 1 253 ? 15.685 -12.605 -13.864 1.00 35.24 253 MET A CA 1
ATOM 2004 C C . MET A 1 253 ? 16.261 -14.000 -13.697 1.00 39.03 253 MET A C 1
ATOM 2005 O O . MET A 1 253 ? 17.083 -14.452 -14.500 1.00 43.10 253 MET A O 1
ATOM 2010 N N . LYS A 1 254 ? 15.815 -14.684 -12.654 1.00 41.84 254 LYS A N 1
ATOM 2011 C CA . LYS A 1 254 ? 16.349 -15.998 -12.328 1.00 42.73 254 LYS A CA 1
ATOM 2012 C C . LYS A 1 254 ? 15.361 -17.099 -12.699 1.00 41.22 254 LYS A C 1
ATOM 2013 O O . LYS A 1 254 ? 14.185 -17.025 -12.362 1.00 43.86 254 LYS A O 1
ATOM 2019 N N . VAL A 1 255 ? 15.848 -18.120 -13.401 1.00 43.28 255 VAL A N 1
ATOM 2020 C CA . VAL A 1 255 ? 14.983 -19.198 -13.881 1.00 44.46 255 VAL A CA 1
ATOM 2021 C C . VAL A 1 255 ? 14.338 -20.008 -12.758 1.00 49.88 255 VAL A C 1
ATOM 2022 O O . VAL A 1 255 ? 13.357 -20.716 -12.986 1.00 59.34 255 VAL A O 1
ATOM 2026 N N . ASP A 1 256 ? 14.886 -19.905 -11.550 1.00 53.33 256 ASP A N 1
ATOM 2027 C CA . ASP A 1 256 ? 14.306 -20.579 -10.391 1.00 58.01 256 ASP A CA 1
ATOM 2028 C C . ASP A 1 256 ? 13.376 -19.654 -9.603 1.00 56.40 256 ASP A C 1
ATOM 2029 O O . ASP A 1 256 ? 12.846 -20.042 -8.563 1.00 60.16 256 ASP A O 1
ATOM 2034 N N . ASP A 1 257 ? 13.205 -18.429 -10.095 1.00 49.00 257 ASP A N 1
ATOM 2035 C CA . ASP A 1 257 ? 12.230 -17.487 -9.544 1.00 55.58 257 ASP A CA 1
ATOM 2036 C C . ASP A 1 257 ? 10.859 -17.921 -10.056 1.00 57.88 257 ASP A C 1
ATOM 2037 O O . ASP A 1 257 ? 10.537 -17.746 -11.231 1.00 52.56 257 ASP A O 1
ATOM 2042 N N . LEU A 1 258 ? 10.062 -18.517 -9.178 1.00 64.96 258 LEU A N 1
ATOM 2043 C CA . LEU A 1 258 ? 8.765 -19.058 -9.572 1.00 71.10 258 LEU A CA 1
ATOM 2044 C C . LEU A 1 258 ? 7.779 -17.985 -10.040 1.00 63.96 258 LEU A C 1
ATOM 2045 O O . LEU A 1 258 ? 6.784 -18.291 -10.699 1.00 59.53 258 LEU A O 1
ATOM 2050 N N . ASP A 1 259 ? 8.050 -16.731 -9.694 1.00 59.43 259 ASP A N 1
ATOM 2051 C CA . ASP A 1 259 ? 7.181 -15.633 -10.108 1.00 55.53 259 ASP A CA 1
ATOM 2052 C C . ASP A 1 259 ? 7.484 -15.148 -11.528 1.00 52.19 259 ASP A C 1
ATOM 2053 O O . ASP A 1 259 ? 6.769 -14.312 -12.073 1.00 50.52 259 ASP A O 1
ATOM 2058 N N . VAL A 1 260 ? 8.544 -15.674 -12.128 1.00 45.29 260 VAL A N 1
ATOM 2059 C CA . VAL A 1 260 ? 8.917 -15.259 -13.475 1.00 50.60 260 VAL A CA 1
ATOM 2060 C C . VAL A 1 260 ? 7.958 -15.844 -14.507 1.00 56.25 260 VAL A C 1
ATOM 2061 O O . VAL A 1 260 ? 7.997 -17.034 -14.814 1.00 64.01 260 VAL A O 1
ATOM 2065 N N . THR A 1 261 ? 7.095 -14.982 -15.030 1.00 54.05 261 THR A N 1
ATOM 2066 C CA . THR A 1 261 ? 5.988 -15.391 -15.890 1.00 58.30 261 THR A CA 1
ATOM 2067 C C . THR A 1 261 ? 6.314 -15.287 -17.380 1.00 57.96 261 THR A C 1
ATOM 2068 O O . THR A 1 261 ? 5.721 -15.988 -18.201 1.00 61.59 261 THR A O 1
ATOM 2072 N N . ASP A 1 262 ? 7.254 -14.407 -17.716 1.00 45.28 262 ASP A N 1
ATOM 2073 C CA . ASP A 1 262 ? 7.595 -14.104 -19.104 1.00 41.53 262 ASP A CA 1
ATOM 2074 C C . ASP A 1 262 ? 9.106 -14.023 -19.272 1.00 43.55 262 ASP A C 1
ATOM 2075 O O . ASP A 1 262 ? 9.827 -13.740 -18.316 1.00 41.85 262 ASP A O 1
ATOM 2080 N N . ASP A 1 263 ? 9.576 -14.239 -20.499 1.00 42.80 263 ASP A N 1
ATOM 2081 C CA . ASP A 1 263 ? 11.003 -14.255 -20.797 1.00 45.91 263 ASP A CA 1
ATOM 2082 C C . ASP A 1 263 ? 11.643 -12.861 -20.775 1.00 41.76 263 ASP A C 1
ATOM 2083 O O . ASP A 1 263 ? 12.830 -12.713 -20.490 1.00 36.92 263 ASP A O 1
ATOM 2088 N N . GLN A 1 264 ? 10.862 -11.839 -21.098 1.00 32.26 264 GLN A N 1
ATOM 2089 C CA . GLN A 1 264 ? 11.339 -10.468 -20.966 1.00 31.60 264 GLN A CA 1
ATOM 2090 C C . GLN A 1 264 ? 10.158 -9.548 -20.724 1.00 29.15 264 GLN A C 1
ATOM 2091 O O . GLN A 1 264 ? 9.061 -9.782 -21.246 1.00 27.48 264 GLN A O 1
ATOM 2097 N N . ILE A 1 265 ? 10.374 -8.529 -19.896 1.00 27.37 265 ILE A N 1
ATOM 2098 C CA . ILE A 1 265 ? 9.323 -7.576 -19.541 1.00 23.79 265 ILE A CA 1
ATOM 2099 C C . ILE A 1 265 ? 9.962 -6.196 -19.546 1.00 25.25 265 ILE A C 1
ATOM 2100 O O . ILE A 1 265 ? 11.029 -6.018 -18.962 1.00 29.66 265 ILE A O 1
ATOM 2105 N N . HIS A 1 266 ? 9.326 -5.239 -20.220 1.00 21.03 266 HIS A N 1
ATOM 2106 C CA . HIS A 1 266 ? 9.826 -3.867 -20.303 1.00 19.94 266 HIS A CA 1
ATOM 2107 C C . HIS A 1 266 ? 8.827 -2.924 -19.688 1.00 24.79 266 HIS A C 1
ATOM 2108 O O . HIS A 1 266 ? 7.650 -2.955 -20.036 1.00 22.68 266 HIS A O 1
ATOM 2115 N N . PHE A 1 267 ? 9.307 -2.077 -18.785 1.00 18.37 267 PHE A N 1
ATOM 2116 C CA . PHE A 1 267 ? 8.452 -1.126 -18.084 1.00 17.76 267 PHE A CA 1
ATOM 2117 C C . PHE A 1 267 ? 8.869 0.249 -18.571 1.00 16.89 267 PHE A C 1
ATOM 2118 O O . PHE A 1 267 ? 9.931 0.754 -18.186 1.00 21.87 267 PHE A O 1
ATOM 2126 N N . VAL A 1 268 ? 8.074 0.828 -19.455 1.00 19.69 268 VAL A N 1
ATOM 2127 C CA . VAL A 1 268 ? 8.476 2.057 -20.129 1.00 17.38 268 VAL A CA 1
ATOM 2128 C C . VAL A 1 268 ? 7.590 3.201 -19.688 1.00 19.78 268 VAL A C 1
ATOM 2129 O O . VAL A 1 268 ? 6.371 3.093 -19.725 1.00 17.39 268 VAL A O 1
ATOM 2133 N N . ILE A 1 269 ? 8.209 4.284 -19.237 1.00 14.13 269 ILE A N 1
ATOM 2134 C CA . ILE A 1 269 ? 7.464 5.460 -1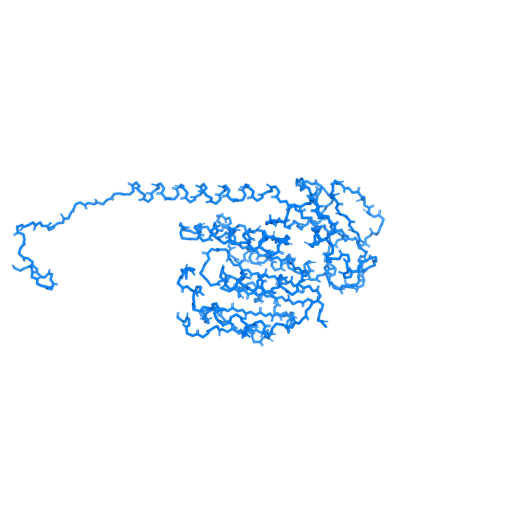8.796 1.00 12.66 269 ILE A CA 1
ATOM 2135 C C . ILE A 1 269 ? 7.575 6.543 -19.876 1.00 17.76 269 ILE A C 1
ATOM 2136 O O . ILE A 1 269 ? 8.670 6.858 -20.318 1.00 19.29 269 ILE A O 1
ATOM 2141 N N . ASN A 1 270 ? 6.443 7.115 -20.289 1.00 13.97 270 ASN A N 1
ATOM 2142 C CA . ASN A 1 270 ? 6.455 8.298 -21.144 1.00 18.27 270 ASN A CA 1
ATOM 2143 C C . ASN A 1 270 ? 5.372 9.238 -20.651 1.00 19.58 270 ASN A C 1
ATOM 2144 O O . ASN A 1 270 ? 4.787 8.971 -19.611 1.00 15.57 270 ASN A O 1
ATOM 2149 N N . SER A 1 271 ? 5.102 10.326 -21.369 1.00 16.14 271 SER A N 1
ATOM 2150 C CA . SER A 1 271 ? 4.010 11.211 -20.927 1.00 14.38 271 SER A CA 1
ATOM 2151 C C . SER A 1 271 ? 3.260 11.850 -22.085 1.00 17.93 271 SER A C 1
ATOM 2152 O O . SER A 1 271 ? 2.222 12.475 -21.865 1.00 16.55 271 SER A O 1
ATOM 2155 N N . VAL A 1 272 ? 3.771 11.715 -23.306 1.00 17.14 272 VAL A N 1
ATOM 2156 C CA . VAL A 1 272 ? 3.128 12.373 -24.443 1.00 18.42 272 VAL A CA 1
ATOM 2157 C C . VAL A 1 272 ? 1.716 11.823 -24.705 1.00 25.38 272 VAL A C 1
ATOM 2158 O O . VAL A 1 272 ? 0.875 12.514 -25.250 1.00 23.51 272 VAL A O 1
ATOM 2162 N N . GLY A 1 273 ? 1.457 10.594 -24.284 1.00 22.60 273 GLY A N 1
ATOM 2163 C CA . GLY A 1 273 ? 0.179 9.950 -24.554 1.00 20.37 273 GLY A CA 1
ATOM 2164 C C . GLY A 1 273 ? -0.953 10.481 -23.681 1.00 20.08 273 GLY A C 1
ATOM 2165 O O . GLY A 1 273 ? -2.123 10.231 -23.971 1.00 19.88 273 GLY A O 1
ATOM 2166 N N . VAL A 1 274 ? -0.614 11.199 -22.612 1.00 19.25 274 VAL A N 1
ATOM 2167 C CA . VAL A 1 274 ? -1.637 11.732 -21.697 1.00 15.31 274 VAL A CA 1
ATOM 2168 C C . VAL A 1 274 ? -2.555 12.731 -22.408 1.00 17.58 274 VAL A C 1
ATOM 2169 O O . VAL A 1 274 ? -3.745 12.810 -22.110 1.00 18.38 274 VAL A O 1
ATOM 2173 N N . VAL A 1 275 ? -2.013 13.481 -23.368 1.00 18.99 275 VAL A N 1
ATOM 2174 C CA . VAL A 1 275 ? -2.850 14.418 -24.120 1.00 20.07 275 VAL A CA 1
ATOM 2175 C C . VAL A 1 275 ? -4.022 13.698 -24.783 1.00 21.69 275 VAL A C 1
ATOM 2176 O O . VAL A 1 275 ? -5.179 14.110 -24.655 1.00 23.89 275 VAL A O 1
ATOM 2180 N N . GLU A 1 276 ? -3.721 12.605 -25.471 1.00 21.29 276 GLU A N 1
ATOM 2181 C CA . GLU A 1 276 ? -4.755 11.840 -26.164 1.00 23.01 276 GLU A CA 1
ATOM 2182 C C . GLU A 1 276 ? -5.727 11.182 -25.194 1.00 24.16 276 GLU A C 1
ATOM 2183 O O . GLU A 1 276 ? -6.928 11.086 -25.476 1.00 25.59 276 GLU A O 1
ATOM 2189 N N . ILE A 1 277 ? -5.217 10.711 -24.059 1.00 19.93 277 ILE A N 1
ATOM 2190 C CA . ILE A 1 277 ? -6.094 10.148 -23.043 1.00 18.91 277 ILE A CA 1
ATOM 2191 C C . ILE A 1 277 ? -7.123 11.182 -22.587 1.00 25.66 277 ILE A C 1
ATOM 2192 O O . ILE A 1 277 ? -8.328 10.883 -22.497 1.00 21.56 277 ILE A O 1
ATOM 2197 N N . MET A 1 278 ? -6.660 12.403 -22.323 1.00 18.32 278 MET A N 1
ATOM 2198 C CA . MET A 1 278 ? -7.566 13.466 -21.896 1.00 17.15 278 MET A CA 1
ATOM 2199 C C . MET A 1 278 ? -8.552 13.827 -22.997 1.00 18.25 278 MET A C 1
ATOM 2200 O O . MET A 1 278 ? -9.739 14.046 -22.739 1.00 22.87 278 MET A O 1
ATOM 2205 N N . LYS A 1 279 ? -8.052 13.889 -24.221 1.00 15.88 279 LYS A N 1
ATOM 2206 C CA . LYS A 1 279 ? -8.867 14.275 -25.369 1.00 20.92 279 LYS A CA 1
ATOM 2207 C C . LYS A 1 279 ? -9.981 13.254 -25.596 1.00 24.14 279 LYS A C 1
ATOM 2208 O O . LYS A 1 279 ? -11.125 13.618 -25.869 1.00 24.29 279 LYS A O 1
ATOM 2214 N N . THR A 1 280 ? -9.653 11.974 -25.452 1.00 18.63 280 THR A N 1
ATOM 2215 C CA . THR A 1 280 ? -10.635 10.925 -25.687 1.00 19.51 280 THR A CA 1
ATOM 2216 C C . THR A 1 280 ? -11.765 11.043 -24.673 1.00 24.46 280 THR A C 1
ATOM 2217 O O . THR A 1 280 ? -12.943 10.953 -25.029 1.00 25.00 280 THR A O 1
ATOM 2221 N N A ILE A 1 281 ? -11.398 11.247 -23.412 0.73 19.16 281 ILE A N 1
ATOM 2222 N N B ILE A 1 281 ? -11.388 11.258 -23.416 0.27 20.29 281 ILE A N 1
ATOM 2223 C CA A ILE A 1 281 ? -12.373 11.421 -22.332 0.73 21.44 281 ILE A CA 1
ATOM 2224 C CA B ILE A 1 281 ? -12.348 11.421 -22.331 0.27 21.87 281 ILE A CA 1
ATOM 2225 C C A ILE A 1 281 ? -13.230 12.665 -22.550 0.73 24.44 281 ILE A C 1
ATOM 2226 C C B ILE A 1 281 ? -13.211 12.658 -22.532 0.27 23.38 281 ILE A C 1
ATOM 2227 O O A ILE A 1 281 ? -14.455 12.609 -22.443 0.73 22.76 281 ILE A O 1
ATOM 2228 O O B ILE A 1 281 ? -14.433 12.594 -22.390 0.27 23.44 281 ILE A O 1
ATOM 2237 N N . THR A 1 282 ? -12.587 13.787 -22.861 1.00 23.37 282 THR A N 1
ATOM 2238 C CA A THR A 1 282 ? -13.308 15.046 -23.031 0.45 20.21 282 THR A CA 1
ATOM 2239 C CA B THR A 1 282 ? -13.360 15.022 -22.999 0.55 16.26 282 THR A CA 1
ATOM 2240 C C . THR A 1 282 ? -14.261 15.009 -24.226 1.00 22.45 282 THR A C 1
ATOM 2241 O O . THR A 1 282 ? -15.371 15.543 -24.179 1.00 22.78 282 THR A O 1
ATOM 2248 N N . ASP A 1 283 ? -13.805 14.394 -25.312 1.00 19.47 283 ASP A N 1
ATOM 2249 C CA . ASP A 1 283 ? -14.633 14.296 -26.509 1.00 21.83 283 ASP A CA 1
ATOM 2250 C C . ASP A 1 283 ? -15.833 13.404 -26.223 1.00 22.57 283 ASP A C 1
ATOM 2251 O O . ASP A 1 283 ? -16.955 13.698 -26.646 1.00 22.65 283 ASP A O 1
ATOM 2256 N N . SER A 1 284 ? -15.606 12.303 -25.512 1.00 22.79 284 SER A N 1
ATOM 2257 C CA . SER A 1 284 ? -16.723 11.414 -25.186 1.00 22.29 284 SER A CA 1
ATOM 2258 C C . SER A 1 284 ? -17.745 12.152 -24.335 1.00 24.44 284 SER A C 1
ATOM 2259 O O . SER A 1 284 ? -18.950 12.054 -24.572 1.00 25.59 284 SER A O 1
ATOM 2262 N N . LYS A 1 285 ? -17.262 12.913 -23.357 1.00 19.98 285 LYS A N 1
ATOM 2263 C CA . LYS A 1 285 ? -18.161 13.652 -22.482 1.00 21.37 285 LYS A CA 1
ATOM 2264 C C . LYS A 1 285 ? -18.915 14.725 -23.268 1.00 21.66 285 LYS A C 1
ATOM 2265 O O . LYS A 1 285 ? -20.113 14.927 -23.071 1.00 24.66 285 LYS A O 1
ATOM 2271 N N . LE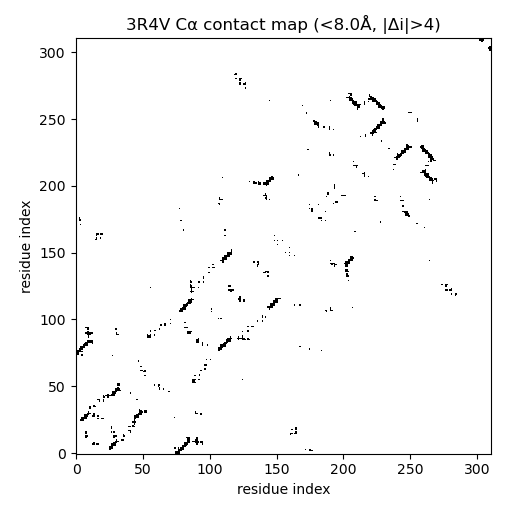U A 1 286 ? -18.225 15.408 -24.176 1.00 20.43 286 LEU A N 1
ATOM 2272 C CA . LEU A 1 286 ? -18.893 16.403 -25.032 1.00 25.08 286 LEU A CA 1
ATOM 2273 C C . LEU A 1 286 ? -20.035 15.784 -25.861 1.00 31.03 286 LEU A C 1
ATOM 2274 O O . LEU A 1 286 ? -21.127 16.356 -25.986 1.00 26.43 286 LEU A O 1
ATOM 2279 N N . GLU A 1 287 ? -19.772 14.614 -26.433 1.00 24.32 287 GLU A N 1
ATOM 2280 C CA . GLU A 1 287 ? -20.779 13.919 -27.220 1.00 28.28 287 GLU A CA 1
ATOM 2281 C C . GLU A 1 287 ? -21.979 13.525 -26.359 1.00 26.71 287 GLU A C 1
ATOM 2282 O O . GLU A 1 287 ? -23.117 13.722 -26.764 1.00 25.35 287 GLU A O 1
ATOM 2288 N N . MET A 1 288 ? -21.726 12.994 -25.169 1.00 25.59 288 MET A N 1
ATOM 2289 C CA . MET A 1 288 ? -22.816 12.628 -24.264 1.00 24.60 288 MET A CA 1
ATOM 2290 C C . MET A 1 288 ? -23.607 13.862 -23.826 1.00 27.03 288 MET A C 1
ATOM 2291 O O . MET A 1 288 ? -24.844 13.841 -23.759 1.00 27.18 288 MET A O 1
ATOM 2296 N N . THR A 1 289 ? -22.888 14.937 -23.512 1.00 25.54 289 THR A N 1
ATOM 2297 C CA . THR A 1 289 ? -23.546 16.161 -23.071 1.00 24.99 289 THR A CA 1
ATOM 2298 C C . THR A 1 289 ? -24.338 16.809 -24.209 1.00 27.57 289 THR A C 1
ATOM 2299 O O . THR A 1 289 ? -25.409 17.371 -23.989 1.00 32.26 289 THR A O 1
ATOM 2303 N N . ARG A 1 290 ? -23.819 16.724 -25.428 1.00 28.16 290 ARG A N 1
ATOM 2304 C CA . ARG A 1 290 ? -24.565 17.213 -26.573 1.00 29.44 290 ARG A CA 1
ATOM 2305 C C . ARG A 1 290 ? -25.925 16.513 -26.608 1.00 28.70 290 ARG A C 1
ATOM 2306 O O . ARG A 1 290 ? -26.975 17.155 -26.741 1.00 29.91 290 ARG A O 1
ATOM 2314 N N . GLN A 1 291 ? -25.910 15.194 -26.466 1.00 30.74 291 GLN A N 1
ATOM 2315 C CA . GLN A 1 291 ? -27.158 14.437 -26.500 1.00 29.84 291 GLN A CA 1
ATOM 2316 C C . GLN A 1 291 ? -28.113 14.841 -25.379 1.00 31.01 291 GLN A C 1
ATOM 2317 O O . GLN A 1 291 ? -29.307 15.001 -25.600 1.00 30.83 291 GLN A O 1
ATOM 2323 N N . GLN A 1 292 ? -27.580 15.021 -24.178 1.00 32.38 292 GLN A N 1
ATOM 2324 C CA . GLN A 1 292 ? -28.389 15.445 -23.040 1.00 30.89 292 GLN A CA 1
ATOM 2325 C C . GLN A 1 292 ? -29.020 16.824 -23.268 1.00 29.82 292 GLN A C 1
ATOM 2326 O O . GLN A 1 292 ? -30.199 17.034 -22.968 1.00 34.62 292 GLN A O 1
ATOM 2332 N N . SER A 1 293 ? -28.245 17.769 -23.801 1.00 28.94 293 SER A N 1
ATOM 2333 C CA . SER A 1 293 ? -28.762 19.121 -24.010 1.00 38.98 293 SER A CA 1
ATOM 2334 C C . SER A 1 293 ? -29.799 19.173 -25.137 1.00 39.37 293 SER A C 1
ATOM 2335 O O . SER A 1 293 ? -30.688 20.025 -25.133 1.00 42.38 293 SER A O 1
ATOM 2338 N N . LYS A 1 294 ? -29.694 18.246 -26.086 1.00 35.59 294 LYS A N 1
ATOM 2339 C CA A LYS A 1 294 ? -30.632 18.184 -27.207 0.37 37.74 294 LYS A CA 1
ATOM 2340 C CA B LYS A 1 294 ? -30.623 18.178 -27.211 0.63 35.66 294 LYS A CA 1
ATOM 2341 C C . LYS A 1 294 ? -31.966 17.568 -26.808 1.00 35.46 294 LYS A C 1
ATOM 2342 O O . LYS A 1 294 ? -32.995 17.830 -27.436 1.00 37.57 294 LYS A O 1
ATOM 2353 N N . PHE A 1 295 ? -31.952 16.755 -25.759 1.00 35.68 295 PHE A N 1
ATOM 2354 C CA . PHE A 1 295 ? -33.163 16.076 -25.322 1.00 29.77 295 PHE A CA 1
ATOM 2355 C C . PHE A 1 295 ? -34.254 17.078 -24.978 1.00 32.53 295 PHE A C 1
ATOM 2356 O O . PHE A 1 295 ? -33.993 18.060 -24.290 1.00 39.76 295 PHE A O 1
ATOM 2364 N N . THR A 1 296 ? -35.474 16.850 -25.458 1.00 23.97 296 THR A N 1
ATOM 2365 C CA . THR A 1 296 ? -36.561 17.748 -25.100 1.00 22.44 296 THR A CA 1
ATOM 2366 C C . THR A 1 296 ? -37.681 17.003 -24.398 1.00 24.64 296 THR A C 1
ATOM 2367 O O . THR A 1 296 ? -37.785 15.784 -24.502 1.00 26.49 296 THR A O 1
ATOM 2371 N N . GLN A 1 297 ? -38.515 17.758 -23.692 1.00 22.08 297 GLN A N 1
ATOM 2372 C CA . GLN A 1 297 ? -39.670 17.209 -22.973 1.00 19.80 297 GLN A CA 1
ATOM 2373 C C . GLN A 1 297 ? -40.907 18.032 -23.263 1.00 21.72 297 GLN A C 1
ATOM 2374 O O . GLN A 1 297 ? -40.826 19.226 -23.545 1.00 23.07 297 GLN A O 1
ATOM 2380 N N . ARG A 1 298 ? -42.056 17.381 -23.195 1.00 18.23 298 ARG A N 1
ATOM 2381 C CA . ARG A 1 298 ? -43.332 18.043 -23.387 1.00 21.31 298 ARG A CA 1
ATOM 2382 C C . ARG A 1 298 ? -43.581 19.186 -22.415 1.00 20.85 298 ARG A C 1
ATOM 2383 O O . ARG A 1 298 ? -43.012 19.244 -21.325 1.00 21.74 298 ARG A O 1
ATOM 2391 N N . ASN A 1 299 ? -44.470 20.082 -22.829 1.00 24.75 299 ASN A N 1
ATOM 2392 C CA . ASN A 1 299 ? -45.024 21.105 -21.958 1.00 20.62 299 ASN A CA 1
ATOM 2393 C C . ASN A 1 299 ? -45.862 20.460 -20.855 1.00 17.76 299 ASN A C 1
ATOM 2394 O O . ASN A 1 299 ? -46.305 19.317 -21.003 1.00 20.63 299 ASN A O 1
ATOM 2399 N N . PRO A 1 300 ? -46.090 21.190 -19.744 1.00 20.94 300 PRO A N 1
ATOM 2400 C CA . PRO A 1 300 ? -46.881 20.681 -18.622 1.00 15.41 300 PRO A CA 1
ATOM 2401 C C . PRO A 1 300 ? -48.329 20.363 -18.997 1.00 17.97 300 PRO A C 1
ATOM 2402 O O . PRO A 1 300 ? -48.870 20.968 -19.933 1.00 20.23 300 PRO A O 1
ATOM 2406 N N . ILE A 1 301 ? -48.955 19.451 -18.255 1.00 17.70 301 ILE A N 1
ATOM 2407 C CA . ILE A 1 301 ? -50.372 19.180 -18.474 1.00 23.20 301 ILE A CA 1
ATOM 2408 C C . ILE A 1 301 ? -51.233 19.902 -17.434 1.00 22.89 301 ILE A C 1
ATOM 2409 O O . ILE A 1 301 ? -52.448 19.686 -17.349 1.00 21.31 301 ILE A O 1
ATOM 2414 N N . ILE A 1 302 ? -50.592 20.762 -16.647 1.00 17.36 302 ILE A N 1
ATOM 2415 C CA . ILE A 1 302 ? -51.300 21.694 -15.764 1.00 18.68 302 ILE A CA 1
ATOM 2416 C C . ILE A 1 302 ? -50.974 23.125 -16.189 1.00 23.08 302 ILE A C 1
ATOM 2417 O O . ILE A 1 302 ? -49.923 23.373 -16.794 1.00 20.14 302 ILE A O 1
ATOM 2422 N N . ASP A 1 303 ? -51.879 24.065 -15.897 1.00 22.21 303 ASP A N 1
ATOM 2423 C CA . ASP A 1 303 ? -51.650 25.469 -16.235 1.00 20.86 303 ASP A CA 1
ATOM 2424 C C . ASP A 1 303 ? -52.296 26.379 -15.187 1.00 24.66 303 ASP A C 1
ATOM 2425 O O . ASP A 1 303 ? -52.846 25.911 -14.194 1.00 21.22 303 ASP A O 1
ATOM 2430 N N . ALA A 1 304 ? -52.245 27.677 -15.419 1.00 27.13 304 ALA A N 1
ATOM 2431 C CA . ALA A 1 304 ? -52.706 28.638 -14.426 1.00 28.49 304 ALA A CA 1
ATOM 2432 C C . ALA A 1 304 ? -54.202 28.554 -14.090 1.00 28.51 304 ALA A C 1
ATOM 2433 O O . ALA A 1 304 ? -54.642 29.074 -13.061 1.00 31.63 304 ALA A O 1
ATOM 2435 N N . ASP A 1 305 ? -54.992 27.929 -14.956 1.00 26.51 305 ASP A N 1
ATOM 2436 C CA . ASP A 1 305 ? -56.423 27.822 -14.683 1.00 24.78 305 ASP A CA 1
ATOM 2437 C C . ASP A 1 305 ? -56.730 26.664 -13.733 1.00 26.23 305 ASP A C 1
ATOM 2438 O O . ASP A 1 305 ? -57.843 26.554 -13.225 1.00 27.62 305 ASP A O 1
ATOM 2443 N N . ASP A 1 306 ? -55.755 25.789 -13.515 1.00 22.94 306 ASP A N 1
ATOM 2444 C CA . ASP A 1 306 ? -55.969 24.660 -12.623 1.00 27.56 306 ASP A CA 1
ATOM 2445 C C . ASP A 1 306 ? -55.870 25.080 -11.170 1.00 33.91 306 ASP A C 1
ATOM 2446 O O . ASP A 1 306 ? -54.920 25.760 -10.770 1.00 36.50 306 ASP A O 1
ATOM 2451 N N A ASN A 1 307 ? -56.857 24.662 -10.383 0.63 29.70 307 ASN A N 1
ATOM 2452 N N B ASN A 1 307 ? -56.868 24.695 -10.380 0.37 31.50 307 ASN A N 1
ATOM 2453 C CA A ASN A 1 307 ? -56.884 24.938 -8.952 0.63 37.74 307 ASN A CA 1
ATOM 2454 C CA B ASN A 1 307 ? -56.847 24.973 -8.949 0.37 36.88 307 ASN A CA 1
ATOM 2455 C C A ASN A 1 307 ? -56.086 23.881 -8.178 0.63 35.91 307 ASN A C 1
ATOM 2456 C C B ASN A 1 307 ? -56.082 23.892 -8.190 0.37 35.67 307 ASN A C 1
ATOM 2457 O O A ASN A 1 307 ? -56.602 22.809 -7.866 0.63 35.87 307 ASN A O 1
ATOM 2458 O O B ASN A 1 307 ? -56.614 22.822 -7.899 0.37 35.59 307 ASN A O 1
ATOM 2467 N N . VAL A 1 308 ? -54.826 24.187 -7.880 1.00 30.21 308 VAL A N 1
ATOM 2468 C CA . VAL A 1 308 ? -53.957 23.252 -7.181 1.00 29.54 308 VAL A CA 1
ATOM 2469 C C . VAL A 1 308 ? -53.853 23.639 -5.717 1.00 35.00 308 VAL A C 1
ATOM 2470 O O . VAL A 1 308 ? -53.597 24.807 -5.388 1.00 34.80 308 VAL A O 1
ATOM 2474 N N . ASP A 1 309 ? -54.065 22.683 -4.820 1.00 27.99 309 ASP A N 1
ATOM 2475 C CA . ASP A 1 309 ? -53.907 22.990 -3.408 1.00 33.19 309 ASP A CA 1
ATOM 2476 C C . ASP A 1 309 ? -52.483 22.727 -2.913 1.00 34.30 309 ASP A C 1
ATOM 2477 O O . ASP A 1 309 ? -51.596 22.352 -3.694 1.00 29.34 309 ASP A O 1
ATOM 2482 N N . GLU A 1 310 ? -52.289 22.925 -1.612 1.00 39.99 310 GLU A N 1
ATOM 2483 C CA A GLU A 1 310 ? -50.960 22.851 -1.014 0.41 46.71 310 GLU A CA 1
ATOM 2484 C CA B GLU A 1 310 ? -50.981 22.836 -0.969 0.59 47.98 310 GLU A CA 1
ATOM 2485 C C . GLU A 1 310 ? -50.294 21.479 -1.148 1.00 44.19 310 GLU A C 1
ATOM 2486 O O . GLU A 1 310 ? -49.065 21.385 -1.127 1.00 46.65 310 GLU A O 1
ATOM 2497 N N . ASP A 1 311 ? -51.091 20.423 -1.303 1.00 37.41 311 ASP A N 1
ATOM 2498 C CA . ASP A 1 311 ? -50.543 19.076 -1.438 1.00 33.86 311 ASP A CA 1
ATOM 2499 C C . ASP A 1 311 ? -50.417 18.649 -2.901 1.00 34.19 311 ASP A C 1
ATOM 2500 O O . ASP A 1 311 ? -50.003 17.521 -3.196 1.00 30.53 311 ASP A O 1
ATOM 2505 N N . GLY A 1 312 ? -50.789 19.544 -3.813 1.00 28.65 312 GLY A N 1
ATOM 2506 C CA . GLY A 1 312 ? -50.737 19.239 -5.228 1.00 27.72 312 GLY A CA 1
ATOM 2507 C C . GLY A 1 312 ? -52.030 18.634 -5.737 1.00 27.02 312 GLY A C 1
ATOM 2508 O O . GLY A 1 312 ? -52.112 18.241 -6.888 1.00 22.04 312 GLY A O 1
ATOM 2509 N N . MET A 1 313 ? -53.048 18.567 -4.881 1.00 24.80 313 MET A N 1
ATOM 2510 C CA . MET A 1 313 ? -54.334 18.001 -5.286 1.00 25.49 313 MET A CA 1
ATOM 2511 C C . MET A 1 313 ? -55.106 18.961 -6.196 1.00 29.75 313 MET A C 1
ATOM 2512 O O . MET A 1 313 ? -55.288 20.140 -5.870 1.00 27.23 313 MET A O 1
ATOM 2517 N N . VAL A 1 314 ? -55.558 18.448 -7.333 1.00 27.27 314 VAL A N 1
ATOM 2518 C CA . VAL A 1 314 ? -56.460 19.176 -8.219 1.00 28.02 314 VAL A CA 1
ATOM 2519 C C . VAL A 1 314 ? -57.805 18.471 -8.133 1.00 33.24 314 VAL A C 1
ATOM 2520 O O . VAL A 1 314 ? -57.936 17.343 -8.601 1.00 25.01 314 VAL A O 1
ATOM 2524 N N . VAL A 1 315 ? -58.794 19.111 -7.508 1.00 28.59 315 VAL A N 1
ATOM 2525 C CA . VAL A 1 315 ? -60.101 18.474 -7.325 1.00 32.62 315 VAL A CA 1
ATOM 2526 C C . VAL A 1 315 ? -61.261 19.362 -7.783 1.00 43.87 315 VAL A C 1
ATOM 2527 O O . VAL A 1 315 ? -61.084 20.544 -8.062 1.00 35.87 315 VAL A O 1
#

Sequence (311 aa):
PVKVCCLIFAGGTGMNVATKLVDLGEEAVHCFDTCCDKNVVDDVHRRSVNVTLTKGTRGNRKVILPLVRPQIPALMDTIPEADFYIVCYSLGGGSGSVLGPLITGQLADRKASFVSFVVGAMESTDNLGNDIIDTMKTLEAIAVNKHLPIVVNYVPNTQQGGRRSYESINDEIAEEKIRKVVLLVNQNHGRLDDVHDVANWVRFTDKHNNYLIPQVCELHIETTRKDAENVPEAISQLSLYLDPSKEVAFGTPIYRRKVGIMKVDDLDVTDD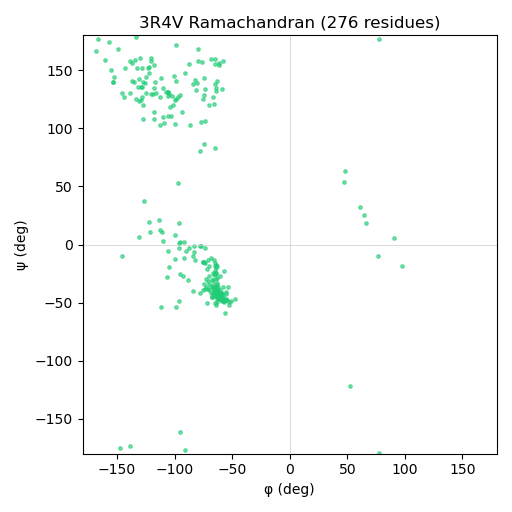QIHFVINSVGVVEIMKTIITTDSKLEMTRQQSKKFTQRNPIIDADDNNVDEEDGMVV

Secondary structure (DSSP, 8-state):
-BS-EEEEEHHHHHHHHGGGGGGGGGEEEEESSSTT--GGGGGSEEEE-TT----HHHHHHHHGGGHHHHHHTS--BS-EEEEEESSSSSHHHHHHHHHHHHHHTT--EEEEEEE--SSHHHHHHHHHHHHHHHHHHHHHTS-EEEEEEE--TT--HHHHHHHHHHHHHHHHHHTSS-SBT--HHHHHHHHSGGGT-TTSPP-EEEEEEESSHHHHHTSTT--EEEEEESSGGG----S--SEEEEEE--TT-TT--SSEEEEEEE-TTHHHHHHHHHHHHHHHHHHHHH---PPPS--TTS-B-TTS-B-